Protein AF-F6HXJ8-F1 (afdb_monomer_lite)

Radius of gyration: 23.86 Å; chains: 1; bounding box: 60×36×66 Å

Sequence (259 aa):
MTVGVAIVSWIALPSSFTIFNFGSQKVVKNWQLFLCVGVGLWAGLIIGFVTEYYTRNAYSPVQDVADSYRTGTATNVIFGLALGYKSVIIPIFAIAVSIFVSFSFAAMYGIAVAALGMLSTIATGLAIDAYGPISDNAGGIAEMAGMSHRIERELMHLMPQATPLLPLGSVLSSHALCKGFAIGSAALVSLALFGAFVSRASISTVDVLTPKVFIGLLVGAMLPYWFSAMTMKSVGSAALKMVEEVRRQFNTIPGLMDC

pLDDT: mean 85.8, std 14.28, range [32.88, 98.31]

Foldseek 3Di:
DLVVLVVCLVPVDDQWDWDDDLHDTDIAGSVLLSVLLVLLLVLLVQLLVLLCQLFDPVHDLVVVLVVLCVVHDVSSVVSNVVSVVVSVPRSVVSLVVSQVSQCVRHNLVSLLSSLVSLCVCVVVLVVLLVVLVVLVVVLVVCVVVVHDPVVSVCSQQVNDPPPVVDNRGHSRSSNSSSVSSVVSSCVSNVVSVVVVCCVVVVPSDQDCPDPVNVVVVVVVVCVVVVVVVVVVVVVVVVVVVVVVVVVCCVVPPPCPVVD

Organism: Vitis vinifera (NCBI:txid29760)

Secondary structure (DSSP, 8-state):
-HHHHHHHHHHHS-SEEEEEETTEEEEEEHHHHHHHHHHHHHHHHHHHHHHHHHH-TTSHHHHHHHHGGGG-HHHHHHHHHHHHHHHTHHHHHHHHHHHHHHHHHHHHHHHHHHHHHHTTTHHHHHHHHHHHHHHHHHHHHHHHTT--HHHHHHHHH------TT-----HHHHHHHHHHHHHHHHHHHHHHHHHHHHHHTT-S---TTSHHHHHHHHHHHHHHHHHHHHHHHHHHHHHHHHHHHHHHHHHHSTTTT--

InterPro domains:
  IPR004131 Pyrophosphate-energised proton pump [PF03030] (17-258)
  IPR004131 Pyrophosphate-energised proton pump [PTHR31998] (1-258)

Structure (mmCIF, N/CA/C/O backbone):
data_AF-F6HXJ8-F1
#
_entry.id   AF-F6HXJ8-F1
#
loop_
_atom_site.group_PDB
_atom_site.id
_atom_site.type_symbol
_atom_site.label_atom_id
_atom_site.label_alt_id
_atom_site.label_comp_id
_atom_site.label_asym_id
_atom_site.label_entity_id
_atom_site.label_seq_id
_atom_site.pdbx_PDB_ins_code
_atom_site.Cartn_x
_atom_site.Cartn_y
_atom_site.Cartn_z
_atom_site.occupancy
_atom_site.B_iso_or_equiv
_atom_site.auth_seq_id
_atom_site.auth_comp_id
_atom_site.auth_asym_id
_atom_site.auth_atom_id
_atom_site.pdbx_PDB_model_num
ATOM 1 N N . MET A 1 1 ? 10.675 -11.991 16.533 1.00 76.06 1 MET A N 1
ATOM 2 C CA . MET A 1 1 ? 9.944 -10.728 16.790 1.00 76.06 1 MET A CA 1
ATOM 3 C C . MET A 1 1 ? 8.670 -10.949 17.588 1.00 76.06 1 MET A C 1
ATOM 5 O O . MET A 1 1 ? 8.564 -10.367 18.655 1.00 76.06 1 MET A O 1
ATOM 9 N N . THR A 1 2 ? 7.773 -11.856 17.187 1.00 81.75 2 THR A N 1
ATOM 10 C CA . THR A 1 2 ? 6.545 -12.188 17.945 1.00 81.75 2 THR A CA 1
ATOM 11 C C . THR A 1 2 ? 6.804 -12.553 19.413 1.00 81.75 2 THR A C 1
ATOM 13 O O . THR A 1 2 ? 6.130 -12.040 20.297 1.00 81.75 2 THR A O 1
ATOM 16 N N . VAL A 1 3 ? 7.836 -13.361 19.691 1.00 81.31 3 VAL A N 1
ATOM 17 C CA . VAL A 1 3 ? 8.259 -13.692 21.068 1.00 81.31 3 VAL A CA 1
ATOM 18 C C . VAL A 1 3 ? 8.733 -12.449 21.834 1.00 81.31 3 VAL A C 1
ATOM 20 O O . VAL A 1 3 ? 8.383 -12.272 22.993 1.00 81.31 3 VAL A O 1
ATOM 23 N N . GLY A 1 4 ? 9.466 -11.545 21.176 1.00 81.81 4 GLY A N 1
ATOM 24 C CA . GLY A 1 4 ? 9.889 -10.275 21.774 1.00 81.81 4 GLY A CA 1
ATOM 25 C C . GLY A 1 4 ? 8.702 -9.374 22.121 1.00 81.81 4 GLY A C 1
ATOM 26 O O . GLY A 1 4 ? 8.639 -8.845 23.225 1.00 81.81 4 GLY A O 1
ATOM 27 N N . VAL A 1 5 ? 7.713 -9.276 21.226 1.00 82.56 5 VAL A N 1
ATOM 28 C CA . VAL A 1 5 ? 6.458 -8.549 21.481 1.00 82.56 5 VAL A CA 1
ATOM 29 C C . VAL A 1 5 ? 5.691 -9.172 22.651 1.00 82.56 5 VAL A C 1
ATOM 31 O O . VAL A 1 5 ? 5.160 -8.435 23.479 1.00 82.56 5 VAL A O 1
ATOM 34 N N . ALA A 1 6 ? 5.666 -10.504 22.766 1.00 82.00 6 ALA A N 1
ATOM 35 C CA . ALA A 1 6 ? 5.038 -11.200 23.891 1.00 82.00 6 ALA A CA 1
ATOM 36 C C . ALA A 1 6 ? 5.718 -10.859 25.222 1.00 82.00 6 ALA A C 1
ATOM 38 O O . ALA A 1 6 ? 5.041 -10.475 26.172 1.00 82.00 6 ALA A O 1
ATOM 39 N N . ILE A 1 7 ? 7.052 -10.930 25.266 1.00 82.75 7 ILE A N 1
ATOM 40 C CA . ILE A 1 7 ? 7.853 -10.615 26.456 1.00 82.75 7 ILE A CA 1
ATOM 41 C C . ILE A 1 7 ? 7.634 -9.161 26.885 1.00 82.75 7 ILE A C 1
ATOM 43 O O . ILE A 1 7 ? 7.306 -8.907 28.042 1.00 82.75 7 ILE A O 1
ATOM 47 N N . VAL A 1 8 ? 7.741 -8.205 25.957 1.00 83.19 8 VAL A N 1
ATOM 48 C CA . VAL A 1 8 ? 7.526 -6.780 26.258 1.00 83.19 8 VAL A CA 1
ATOM 49 C C . VAL A 1 8 ? 6.096 -6.530 26.733 1.00 83.19 8 VAL A C 1
ATOM 51 O O . VAL A 1 8 ? 5.899 -5.827 27.718 1.00 83.19 8 VAL A O 1
ATOM 54 N N . SER A 1 9 ? 5.097 -7.149 26.099 1.00 80.44 9 SER A N 1
ATOM 55 C CA . SER A 1 9 ? 3.695 -6.996 26.509 1.00 80.44 9 SER A CA 1
ATOM 56 C C . SER A 1 9 ? 3.425 -7.560 27.906 1.00 80.44 9 SER A C 1
ATOM 58 O O . SER A 1 9 ? 2.545 -7.059 28.595 1.00 80.44 9 SER A O 1
ATOM 60 N N . TRP A 1 10 ? 4.159 -8.588 28.338 1.00 81.06 10 TRP A N 1
ATOM 61 C CA . TRP A 1 10 ? 3.974 -9.195 29.660 1.00 81.06 10 TRP A CA 1
ATOM 62 C C . TRP A 1 10 ? 4.765 -8.498 30.772 1.00 81.06 10 TRP A C 1
ATOM 64 O O . TRP A 1 10 ? 4.333 -8.521 31.920 1.00 81.06 10 TRP A O 1
ATOM 74 N N . ILE A 1 11 ? 5.907 -7.887 30.441 1.00 83.69 11 ILE A N 1
ATOM 75 C CA . ILE A 1 11 ? 6.776 -7.190 31.403 1.00 83.69 11 ILE A CA 1
ATOM 76 C C . ILE A 1 11 ? 6.378 -5.718 31.557 1.00 83.69 11 ILE A C 1
ATOM 78 O O . ILE A 1 11 ? 6.372 -5.199 32.669 1.00 83.69 11 ILE A O 1
ATOM 82 N N . ALA A 1 12 ? 6.070 -5.031 30.454 1.00 80.75 12 ALA A N 1
ATOM 83 C CA . ALA A 1 12 ? 5.882 -3.581 30.448 1.00 80.75 12 ALA A CA 1
ATOM 84 C C . ALA A 1 12 ? 4.426 -3.139 30.665 1.00 80.75 12 ALA A C 1
ATOM 86 O O . ALA A 1 12 ? 4.200 -1.987 31.032 1.00 80.75 12 ALA A O 1
ATOM 87 N N . LEU A 1 13 ? 3.436 -4.013 30.431 1.00 82.00 13 LEU A N 1
ATOM 88 C CA . LEU A 1 13 ? 2.020 -3.671 30.604 1.00 82.00 13 LEU A CA 1
ATOM 89 C C . LEU A 1 13 ? 1.436 -4.298 31.877 1.00 82.00 13 LEU A C 1
ATOM 91 O O . LEU A 1 13 ? 1.670 -5.479 32.144 1.00 82.00 13 LEU A O 1
ATOM 95 N N . PRO A 1 14 ? 0.604 -3.554 32.631 1.00 82.81 14 PRO A N 1
ATOM 96 C CA . PRO A 1 14 ? -0.161 -4.120 33.734 1.00 82.81 14 PRO A CA 1
ATOM 97 C C . PRO A 1 14 ? -1.161 -5.170 33.222 1.00 82.81 14 PRO A C 1
ATOM 99 O O . PRO A 1 14 ? -1.613 -5.125 32.075 1.00 82.81 14 PRO A O 1
ATOM 102 N N . SER A 1 15 ? -1.547 -6.107 34.091 1.00 78.56 15 SER A N 1
ATOM 103 C CA . SER A 1 15 ? -2.467 -7.210 33.761 1.00 78.56 15 SER A CA 1
ATOM 104 C C . SER A 1 15 ? -3.815 -6.732 33.200 1.00 78.56 15 SER A C 1
ATOM 106 O O . SER A 1 15 ? -4.398 -7.387 32.330 1.00 78.56 15 SER A O 1
ATOM 108 N N . SER A 1 16 ? -4.281 -5.562 33.642 1.00 82.75 16 SER A N 1
ATOM 109 C CA . SER A 1 16 ? -5.421 -4.849 33.070 1.00 82.75 16 SER A CA 1
ATOM 110 C C . SER A 1 16 ? -5.280 -3.341 33.241 1.00 82.75 16 SER A C 1
ATOM 112 O O . S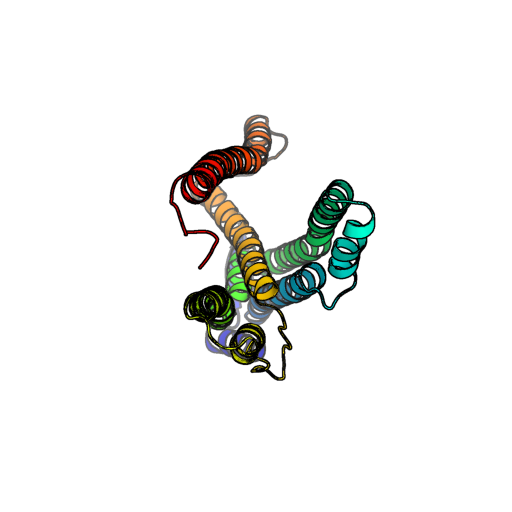ER A 1 16 ? -4.804 -2.884 34.278 1.00 82.75 16 SER A O 1
ATOM 114 N N . PHE A 1 17 ? -5.765 -2.573 32.270 1.00 83.19 17 PHE A N 1
ATOM 115 C CA . PHE A 1 17 ? -5.900 -1.119 32.368 1.00 83.19 17 PHE A CA 1
ATOM 116 C C . PHE A 1 17 ? -7.113 -0.631 31.574 1.00 83.19 17 PHE A C 1
ATOM 118 O O . PHE A 1 17 ? -7.665 -1.371 30.759 1.00 83.19 17 PHE A O 1
ATOM 125 N N . THR A 1 18 ? -7.567 0.596 31.824 1.00 80.44 18 THR A N 1
ATOM 126 C CA . THR A 1 18 ? -8.738 1.155 31.144 1.00 80.44 18 THR A CA 1
ATOM 127 C C . THR A 1 18 ? -8.342 2.085 30.005 1.00 80.44 18 THR A C 1
ATOM 129 O O . THR A 1 18 ? -7.436 2.907 30.126 1.00 80.44 18 THR A O 1
ATOM 132 N N . ILE A 1 19 ? -9.040 1.952 28.879 1.00 80.69 19 ILE A N 1
ATOM 133 C CA . ILE A 1 19 ? -8.913 2.825 27.712 1.00 80.69 19 ILE A CA 1
ATOM 134 C C . ILE A 1 19 ? -10.255 3.506 27.473 1.00 80.69 19 ILE A C 1
ATOM 136 O O . ILE A 1 19 ? -11.315 2.892 27.602 1.00 80.69 19 ILE A O 1
ATOM 140 N N . PHE A 1 20 ? -10.211 4.785 27.111 1.00 70.62 20 PHE A N 1
ATOM 141 C CA . PHE A 1 20 ? -11.398 5.531 26.722 1.00 70.62 20 PHE A CA 1
ATOM 142 C C . PHE A 1 20 ? -11.869 5.115 25.321 1.00 70.62 20 PHE A C 1
ATOM 144 O O . PHE A 1 20 ? -11.112 5.191 24.354 1.00 70.62 20 PHE A O 1
ATOM 151 N N . ASN A 1 21 ? -13.127 4.694 25.209 1.00 73.12 21 ASN A N 1
ATOM 152 C CA . ASN A 1 21 ? -13.769 4.300 23.960 1.00 73.12 21 ASN A CA 1
ATOM 153 C C . ASN A 1 21 ? -15.096 5.053 23.797 1.00 73.12 21 ASN A C 1
ATOM 155 O O . ASN A 1 21 ? -16.126 4.599 24.301 1.00 73.12 21 ASN A O 1
ATOM 159 N N . PHE A 1 22 ? -15.047 6.214 23.132 1.00 65.38 22 PHE A N 1
ATOM 160 C CA . PHE A 1 22 ? -16.214 7.030 22.756 1.00 65.38 22 PHE A CA 1
ATOM 161 C C . PHE A 1 22 ? -17.289 7.130 23.859 1.00 65.38 22 PHE A C 1
ATOM 163 O O . PHE A 1 22 ? -18.459 6.842 23.635 1.00 65.38 22 PHE A O 1
ATOM 170 N N . GLY A 1 23 ? -16.880 7.510 25.076 1.00 63.25 23 GLY A N 1
ATOM 171 C CA . GLY A 1 23 ? -17.792 7.722 26.209 1.00 63.25 23 GLY A CA 1
ATOM 172 C C . GLY A 1 23 ? -17.898 6.565 27.208 1.00 63.25 23 GLY A C 1
ATOM 173 O O . GLY A 1 23 ? -18.493 6.748 28.264 1.00 63.25 23 GLY A O 1
ATOM 174 N N . SER A 1 24 ? -17.275 5.410 26.944 1.00 66.62 24 SER A N 1
ATOM 175 C CA . SER A 1 24 ? -17.165 4.308 27.914 1.00 66.62 24 SER A CA 1
ATOM 176 C C . SER A 1 24 ? -15.709 3.968 28.237 1.00 66.62 24 SER A C 1
ATOM 178 O O . SER A 1 24 ? -14.834 4.009 27.369 1.00 66.62 24 SER A O 1
ATOM 180 N N . GLN A 1 25 ? -15.434 3.632 29.500 1.00 75.50 25 GLN A N 1
ATOM 181 C CA . GLN A 1 25 ? -14.146 3.063 29.891 1.00 75.50 25 GLN A CA 1
ATOM 182 C C . GLN A 1 25 ? -14.155 1.568 29.587 1.00 75.50 25 GLN A C 1
ATOM 184 O O . GLN A 1 25 ? -14.942 0.812 30.155 1.00 75.50 25 GLN A O 1
ATOM 189 N N . LYS A 1 26 ? -13.272 1.138 28.690 1.00 80.44 26 LYS A N 1
ATOM 190 C CA . LYS A 1 26 ? -13.096 -0.268 28.348 1.00 80.44 26 LYS A CA 1
ATOM 191 C C . LYS A 1 26 ? -11.888 -0.823 29.083 1.00 80.44 26 LYS A C 1
ATOM 193 O O . LYS A 1 26 ? -10.786 -0.304 28.933 1.00 80.44 26 LYS A O 1
ATOM 198 N N . VAL A 1 27 ? -12.087 -1.894 29.846 1.00 84.00 27 VAL A N 1
ATOM 199 C CA . VAL A 1 27 ? -10.982 -2.636 30.462 1.00 84.00 27 VAL A CA 1
ATOM 200 C C . VAL A 1 27 ? -10.305 -3.480 29.386 1.00 84.00 27 VAL A C 1
ATOM 202 O O . VAL A 1 27 ? -10.945 -4.325 28.759 1.00 84.00 27 VAL A O 1
ATOM 205 N N . VAL A 1 28 ? -9.012 -3.252 29.183 1.00 85.88 28 VAL A N 1
ATOM 206 C CA . VAL A 1 28 ? -8.164 -3.982 28.241 1.00 85.88 28 VAL A CA 1
ATOM 207 C C . VAL A 1 28 ? -7.143 -4.796 29.026 1.00 85.88 28 VAL A C 1
ATOM 209 O O . VAL A 1 28 ? -6.548 -4.315 29.991 1.00 85.88 28 VAL A O 1
ATOM 212 N N . LYS A 1 29 ? -6.956 -6.054 28.624 1.00 88.00 29 LYS A N 1
ATOM 213 C CA . LYS A 1 29 ? -5.959 -6.965 29.203 1.00 88.00 29 LYS A CA 1
ATOM 214 C C . LYS A 1 29 ? -4.671 -6.944 28.381 1.00 88.00 29 LYS A C 1
ATOM 216 O O . LYS A 1 29 ? -4.713 -6.776 27.163 1.00 88.00 29 LYS A O 1
ATOM 221 N N . ASN A 1 30 ? -3.534 -7.195 29.021 1.00 86.81 30 ASN A N 1
ATOM 222 C CA . ASN A 1 30 ? -2.219 -7.248 28.366 1.00 86.81 30 ASN A CA 1
ATOM 223 C C . ASN A 1 30 ? -2.171 -8.178 27.131 1.00 86.81 30 ASN A C 1
ATOM 225 O O . ASN A 1 30 ? -1.655 -7.788 26.084 1.00 86.81 30 ASN A O 1
ATOM 229 N N . TRP A 1 31 ? -2.780 -9.368 27.199 1.00 87.12 31 TRP A N 1
ATOM 230 C CA . TRP A 1 31 ? -2.811 -10.320 26.081 1.00 87.12 31 TRP A CA 1
ATOM 231 C C . TRP A 1 31 ? -3.604 -9.805 24.872 1.00 87.12 31 TRP A C 1
ATOM 233 O O . TRP A 1 31 ? -3.272 -10.131 23.736 1.00 87.12 31 TRP A O 1
ATOM 243 N N . GLN A 1 32 ? -4.629 -8.973 25.089 1.00 89.81 32 GLN A N 1
ATOM 244 C CA . GLN A 1 32 ? -5.401 -8.371 23.997 1.00 89.81 32 GLN A CA 1
ATOM 245 C C . GLN A 1 32 ? -4.533 -7.381 23.223 1.00 89.81 32 GLN A C 1
ATOM 247 O O . GLN A 1 32 ? -4.595 -7.313 21.998 1.00 89.81 32 GLN A O 1
ATOM 252 N N . LEU A 1 33 ? -3.676 -6.648 23.934 1.00 88.88 33 LEU A N 1
ATOM 253 C CA . LEU A 1 33 ? -2.743 -5.709 23.329 1.00 88.88 33 LEU A CA 1
ATOM 254 C C . LEU A 1 33 ? -1.605 -6.408 22.600 1.00 88.88 33 LEU A C 1
ATOM 256 O O . LEU A 1 33 ? -1.255 -6.003 21.494 1.00 88.88 33 LEU A O 1
ATOM 260 N N . PHE A 1 34 ? -1.099 -7.500 23.175 1.00 90.31 34 PHE A N 1
ATOM 261 C CA . PHE A 1 34 ? -0.183 -8.399 22.484 1.00 90.31 34 PHE A CA 1
ATOM 262 C C . PHE A 1 34 ? -0.763 -8.847 21.133 1.00 90.31 34 PHE A C 1
A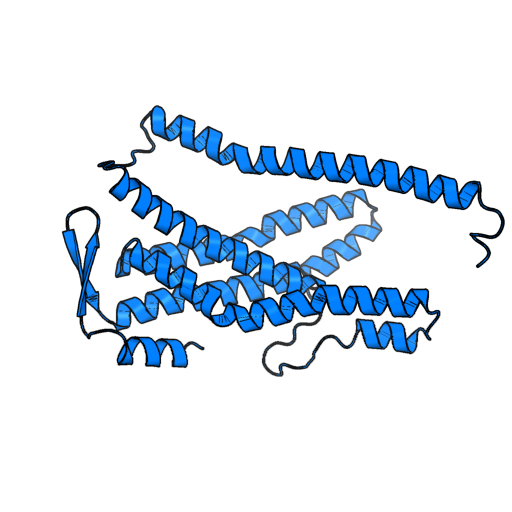TOM 264 O O . PHE A 1 34 ? -0.072 -8.771 20.120 1.00 90.31 34 PHE A O 1
ATOM 271 N N . LEU A 1 35 ? -2.044 -9.237 21.087 1.00 91.50 35 LEU A N 1
ATOM 272 C CA . LEU A 1 35 ? -2.711 -9.596 19.832 1.00 91.50 35 LEU A CA 1
ATOM 273 C C . LEU A 1 35 ? -2.894 -8.404 18.883 1.00 91.50 35 LEU A C 1
ATOM 275 O O . LEU A 1 35 ? -2.755 -8.592 17.678 1.00 91.50 35 LEU A O 1
ATOM 279 N N . CYS A 1 36 ? -3.152 -7.190 19.384 1.00 93.25 36 CYS A N 1
ATOM 280 C CA . CYS A 1 36 ? -3.215 -5.983 18.544 1.00 93.25 36 CYS A CA 1
ATOM 281 C C . CYS A 1 36 ? -1.876 -5.720 17.838 1.00 93.25 36 CYS A C 1
ATOM 283 O O . CYS A 1 36 ? -1.834 -5.521 16.627 1.00 93.25 36 CYS A O 1
ATOM 285 N N . VAL A 1 37 ? -0.767 -5.764 18.578 1.00 93.38 37 VAL A N 1
ATOM 286 C CA . VAL A 1 37 ? 0.575 -5.578 18.004 1.00 93.38 37 VAL A CA 1
ATOM 287 C C . VAL A 1 37 ? 0.929 -6.751 17.084 1.00 93.38 37 VAL A C 1
ATOM 289 O O . VAL A 1 37 ? 1.445 -6.555 15.985 1.00 93.38 37 VAL A O 1
ATOM 292 N N . GLY A 1 38 ? 0.597 -7.975 17.504 1.00 93.44 38 GLY A N 1
ATOM 293 C CA . GLY A 1 38 ? 0.836 -9.199 16.749 1.00 93.44 38 GLY A CA 1
ATOM 294 C C . GLY A 1 38 ? 0.117 -9.220 15.402 1.00 93.44 38 GLY A C 1
ATOM 295 O O . GLY A 1 38 ? 0.747 -9.528 14.395 1.00 93.44 38 GLY A O 1
ATOM 296 N N . VAL A 1 39 ? -1.168 -8.851 15.346 1.00 95.12 39 VAL A N 1
ATOM 297 C CA . VAL A 1 39 ? -1.922 -8.825 14.080 1.00 95.12 39 VAL A CA 1
ATOM 298 C C . VAL A 1 39 ? -1.365 -7.781 13.111 1.00 95.12 39 VAL A C 1
ATOM 300 O O . VAL A 1 39 ? -1.351 -8.022 11.909 1.00 95.12 39 VAL A O 1
ATOM 303 N N . GLY A 1 40 ? -0.854 -6.652 13.612 1.00 93.69 40 GLY A N 1
ATOM 304 C CA . GLY A 1 40 ? -0.167 -5.657 12.787 1.00 93.69 40 GLY A CA 1
ATOM 305 C C . GLY A 1 40 ? 1.163 -6.164 12.224 1.00 93.69 40 GLY A C 1
ATOM 306 O O . GLY A 1 40 ? 1.422 -6.024 11.030 1.00 93.69 40 GLY A O 1
ATOM 307 N N . LEU A 1 41 ? 1.973 -6.821 13.062 1.00 92.88 41 LEU A N 1
ATOM 308 C CA . LEU A 1 41 ? 3.230 -7.457 12.650 1.00 92.88 41 LEU A CA 1
ATOM 309 C C . LEU A 1 41 ? 2.998 -8.513 11.555 1.00 92.88 41 LEU A C 1
ATOM 311 O O . LEU A 1 41 ? 3.662 -8.496 10.520 1.00 92.88 41 LEU A O 1
ATOM 315 N N . TRP A 1 42 ? 2.040 -9.419 11.767 1.00 93.06 42 TRP A N 1
ATOM 316 C CA . TRP A 1 42 ? 1.720 -10.475 10.804 1.00 93.06 42 TRP A CA 1
ATOM 317 C C . TRP A 1 42 ? 1.090 -9.930 9.522 1.00 93.06 42 TRP A C 1
ATOM 319 O O . TRP A 1 42 ? 1.415 -10.418 8.444 1.00 93.06 42 TRP A O 1
ATOM 329 N N . ALA A 1 43 ? 0.250 -8.896 9.602 1.00 93.81 43 ALA A N 1
ATOM 330 C CA . ALA A 1 43 ? -0.264 -8.239 8.404 1.00 93.81 43 ALA A CA 1
ATOM 331 C C . ALA A 1 43 ? 0.854 -7.595 7.579 1.00 93.81 43 ALA A C 1
ATOM 333 O O . ALA A 1 43 ? 0.845 -7.735 6.360 1.00 93.81 43 ALA A O 1
ATOM 334 N N . GLY A 1 44 ? 1.853 -6.977 8.221 1.00 90.00 44 GLY A N 1
ATOM 335 C CA . GLY A 1 44 ? 3.052 -6.490 7.533 1.00 90.00 44 GLY A CA 1
ATOM 336 C C . GLY A 1 44 ? 3.778 -7.607 6.785 1.00 90.00 44 GLY A C 1
ATOM 337 O O . GLY A 1 44 ? 4.090 -7.465 5.606 1.00 90.00 44 GLY A O 1
ATOM 338 N N . LEU A 1 45 ? 3.964 -8.760 7.434 1.00 89.94 45 LEU A N 1
ATOM 339 C CA . LEU A 1 45 ? 4.582 -9.928 6.805 1.00 89.94 45 LEU A CA 1
ATOM 340 C C . LEU A 1 45 ? 3.776 -10.445 5.599 1.00 89.94 45 LEU A C 1
ATOM 342 O O . LEU A 1 45 ? 4.361 -10.727 4.557 1.00 89.94 45 LEU A O 1
ATOM 346 N N . ILE A 1 46 ? 2.446 -10.538 5.717 1.00 91.38 46 ILE A N 1
ATOM 347 C CA . ILE A 1 46 ? 1.554 -10.957 4.620 1.00 91.38 46 ILE A CA 1
ATOM 348 C C . ILE A 1 46 ? 1.648 -9.983 3.444 1.00 91.38 46 ILE A C 1
ATOM 350 O O . ILE A 1 46 ? 1.824 -10.417 2.307 1.00 91.38 46 ILE A O 1
ATOM 354 N N . ILE A 1 47 ? 1.567 -8.673 3.709 1.00 91.44 47 ILE A N 1
ATOM 355 C CA . ILE A 1 47 ? 1.744 -7.632 2.687 1.00 91.44 47 ILE A CA 1
ATOM 356 C C . ILE A 1 47 ? 3.102 -7.808 2.011 1.00 91.44 47 ILE A C 1
ATOM 358 O O . ILE A 1 47 ? 3.183 -7.729 0.786 1.00 91.44 47 ILE A O 1
ATOM 362 N N . GLY A 1 48 ? 4.138 -8.113 2.794 1.00 86.81 48 GLY A N 1
ATOM 363 C CA . GLY A 1 48 ? 5.464 -8.424 2.293 1.00 86.81 48 GLY A CA 1
ATOM 364 C C . GLY A 1 48 ? 5.450 -9.569 1.273 1.00 86.81 48 GLY A C 1
ATOM 365 O O . GLY A 1 48 ? 5.713 -9.359 0.092 1.00 86.81 48 GLY A O 1
ATOM 366 N N . PHE A 1 49 ? 5.055 -10.770 1.694 1.00 87.94 49 PHE A N 1
ATOM 367 C CA . PHE A 1 49 ? 5.030 -11.947 0.815 1.00 87.94 49 PHE A CA 1
ATOM 368 C C . PHE A 1 49 ? 4.200 -11.745 -0.454 1.00 87.94 49 PHE A C 1
ATOM 370 O O . PHE A 1 49 ? 4.611 -12.154 -1.539 1.00 87.94 49 PHE A O 1
ATOM 377 N N . VAL A 1 50 ? 3.039 -11.098 -0.342 1.00 91.12 50 VAL A N 1
ATOM 378 C CA . VAL A 1 50 ? 2.195 -10.828 -1.510 1.00 91.12 50 VAL A CA 1
ATOM 379 C C . VAL A 1 50 ? 2.870 -9.842 -2.454 1.00 91.12 50 VAL A C 1
ATOM 381 O O . VAL A 1 50 ? 2.839 -10.038 -3.668 1.00 91.12 50 VAL A O 1
ATOM 384 N N . THR A 1 51 ? 3.491 -8.796 -1.914 1.00 89.75 51 THR A N 1
ATOM 385 C CA . THR A 1 51 ? 4.212 -7.823 -2.734 1.00 89.75 51 THR A CA 1
ATOM 386 C C . THR A 1 51 ? 5.349 -8.507 -3.482 1.00 89.75 51 THR A C 1
ATOM 388 O O . THR A 1 51 ? 5.436 -8.355 -4.695 1.00 89.75 51 THR A O 1
ATOM 391 N N . GLU A 1 52 ? 6.135 -9.350 -2.807 1.00 84.50 52 GLU A N 1
ATOM 392 C CA . GLU A 1 52 ? 7.195 -10.129 -3.452 1.00 84.50 52 GLU A CA 1
ATOM 393 C C . GLU A 1 52 ? 6.654 -11.026 -4.578 1.00 84.50 52 GLU A C 1
ATOM 395 O O . GLU A 1 52 ? 7.222 -11.058 -5.671 1.00 84.50 52 GLU A O 1
ATOM 400 N N . TYR A 1 53 ? 5.531 -11.713 -4.345 1.00 88.56 53 TYR A N 1
ATOM 401 C CA . TYR A 1 53 ? 4.898 -12.576 -5.345 1.00 88.56 53 TYR A CA 1
ATOM 402 C C . TYR A 1 53 ? 4.522 -11.823 -6.631 1.00 88.56 53 TYR A C 1
ATOM 404 O O . TYR A 1 53 ? 4.688 -12.349 -7.732 1.00 88.56 53 TYR A O 1
ATOM 412 N N . TYR A 1 54 ? 4.043 -10.583 -6.505 1.00 91.06 54 TYR A N 1
ATOM 413 C CA . TYR A 1 54 ? 3.644 -9.760 -7.648 1.00 91.06 54 TYR A CA 1
ATOM 414 C C . TYR A 1 54 ? 4.787 -8.939 -8.264 1.00 91.06 54 TYR A C 1
ATOM 416 O O . TYR A 1 54 ? 4.607 -8.421 -9.362 1.00 91.06 54 TYR A O 1
ATOM 424 N N . THR A 1 55 ? 5.952 -8.814 -7.617 1.00 87.81 55 THR A N 1
ATOM 425 C CA . THR A 1 55 ? 7.071 -7.995 -8.132 1.00 87.81 55 THR A CA 1
ATOM 426 C C . THR A 1 55 ? 8.311 -8.778 -8.533 1.00 87.81 55 THR A C 1
ATOM 428 O O . THR A 1 55 ? 9.170 -8.241 -9.236 1.00 87.81 55 THR A O 1
ATOM 431 N N . ARG A 1 56 ? 8.441 -10.041 -8.124 1.00 81.56 56 ARG A N 1
ATOM 432 C CA . ARG A 1 56 ? 9.619 -10.852 -8.439 1.00 81.56 56 ARG A CA 1
ATOM 433 C C . ARG A 1 56 ? 9.442 -11.636 -9.742 1.00 81.56 56 ARG A C 1
ATOM 435 O O . ARG A 1 56 ? 8.476 -12.368 -9.922 1.00 81.56 56 ARG A O 1
ATOM 442 N N . ASN A 1 57 ? 10.454 -11.569 -10.607 1.00 80.19 57 ASN A N 1
ATOM 443 C CA . ASN A 1 57 ? 10.545 -12.293 -11.887 1.00 80.19 57 ASN A CA 1
ATOM 444 C C . ASN A 1 57 ? 10.669 -13.827 -11.765 1.00 80.19 57 ASN A C 1
ATOM 446 O O . ASN A 1 57 ? 10.607 -14.534 -12.768 1.00 80.19 57 ASN A O 1
ATOM 450 N N . ALA A 1 58 ? 10.835 -14.353 -10.552 1.00 79.50 58 ALA A N 1
ATOM 451 C CA . ALA A 1 58 ? 10.823 -15.787 -10.276 1.00 79.50 58 ALA A CA 1
ATOM 452 C C . ALA A 1 58 ? 9.403 -16.380 -10.274 1.00 79.50 58 ALA A C 1
ATOM 454 O O . ALA A 1 58 ? 9.257 -17.597 -10.365 1.00 79.50 58 ALA A O 1
ATOM 455 N N . TYR A 1 59 ? 8.371 -15.538 -10.167 1.00 86.44 59 TYR A N 1
ATOM 456 C CA . TYR A 1 59 ? 6.980 -15.971 -10.115 1.00 86.44 59 TYR A CA 1
ATOM 457 C C . TYR A 1 59 ? 6.244 -15.672 -11.422 1.00 86.44 59 TYR A C 1
ATOM 459 O O . TYR A 1 59 ? 6.547 -14.708 -12.129 1.00 86.44 59 TYR A O 1
ATOM 467 N N . SER A 1 60 ? 5.219 -16.486 -11.690 1.00 91.62 60 SER A N 1
ATOM 468 C CA . SER A 1 60 ? 4.376 -16.396 -12.888 1.00 91.62 60 SER A CA 1
ATOM 469 C C . SER A 1 60 ? 3.838 -14.987 -13.180 1.00 91.62 60 SER A C 1
ATOM 471 O O . SER A 1 60 ? 3.973 -14.576 -14.324 1.00 91.62 60 SER A O 1
ATOM 473 N N . PRO A 1 61 ? 3.336 -14.176 -12.219 1.00 93.06 61 PRO A N 1
ATOM 474 C CA . PRO A 1 61 ? 2.748 -12.876 -12.558 1.00 93.06 61 PRO A CA 1
ATOM 475 C C . PRO A 1 61 ? 3.690 -11.939 -13.328 1.00 93.06 61 PRO A C 1
ATOM 477 O O . PRO A 1 61 ? 3.273 -11.282 -14.277 1.00 93.06 61 PRO A O 1
ATOM 480 N N . VAL A 1 62 ? 4.967 -11.882 -12.942 1.00 91.50 62 VAL A N 1
ATOM 481 C CA . VAL A 1 62 ? 5.959 -11.031 -13.618 1.00 91.50 62 VAL A CA 1
ATOM 482 C C . VAL A 1 62 ? 6.482 -11.693 -14.892 1.00 91.50 62 VAL A C 1
ATOM 484 O O . VAL A 1 62 ? 6.777 -10.996 -15.861 1.00 91.50 62 VAL A O 1
ATOM 487 N N . GLN A 1 63 ? 6.564 -13.026 -14.919 1.00 91.31 63 GLN A N 1
ATOM 488 C CA . GLN A 1 63 ? 6.917 -13.778 -16.127 1.00 91.31 63 GLN A CA 1
ATOM 489 C C . GLN A 1 63 ? 5.866 -13.588 -17.224 1.00 91.31 63 GLN A C 1
ATOM 491 O O . GLN A 1 63 ? 6.240 -13.342 -18.363 1.00 91.31 63 GLN A O 1
ATOM 496 N N . ASP A 1 64 ? 4.579 -13.570 -16.877 1.00 92.75 64 ASP A N 1
ATOM 497 C CA . ASP A 1 64 ? 3.479 -13.314 -17.812 1.00 92.75 64 ASP A CA 1
ATOM 498 C C . ASP A 1 64 ? 3.565 -11.893 -18.397 1.00 92.75 64 ASP A C 1
ATOM 500 O O . ASP A 1 64 ? 3.371 -11.684 -19.597 1.00 92.75 64 ASP A O 1
ATOM 504 N N . VAL A 1 65 ? 3.917 -10.899 -17.568 1.00 93.31 65 VAL A N 1
ATOM 505 C CA . VAL A 1 65 ? 4.183 -9.531 -18.042 1.00 93.31 65 VAL A CA 1
ATOM 506 C C . VAL A 1 65 ? 5.382 -9.520 -18.993 1.00 93.31 65 VAL A C 1
ATOM 508 O O . VAL A 1 65 ? 5.306 -8.893 -20.049 1.00 93.31 65 VAL A O 1
ATOM 511 N N . ALA A 1 66 ? 6.466 -10.231 -18.682 1.00 92.00 66 ALA A N 1
ATOM 512 C CA . ALA A 1 66 ? 7.615 -10.334 -19.579 1.00 92.00 66 ALA A CA 1
ATOM 513 C C . ALA A 1 66 ? 7.256 -11.037 -20.904 1.00 92.00 66 ALA A C 1
ATOM 515 O O . ALA A 1 66 ? 7.602 -10.539 -21.973 1.00 92.00 66 ALA A O 1
ATOM 516 N N . ASP A 1 67 ? 6.497 -12.131 -20.859 1.00 94.19 67 ASP A N 1
ATOM 517 C CA . ASP A 1 67 ? 6.058 -12.871 -22.044 1.00 94.19 67 ASP A CA 1
ATOM 518 C C . ASP A 1 67 ? 5.100 -12.061 -22.925 1.00 94.19 67 ASP A C 1
ATOM 520 O O . ASP A 1 67 ? 5.114 -12.200 -24.151 1.00 94.19 67 ASP A O 1
ATOM 524 N N . SER A 1 68 ? 4.327 -11.140 -22.345 1.00 93.00 68 SER A N 1
ATOM 525 C CA . SER A 1 68 ? 3.450 -10.244 -23.108 1.00 93.00 68 SER A CA 1
ATOM 526 C C . SER A 1 68 ? 4.199 -9.269 -24.035 1.00 93.00 68 SER A C 1
ATOM 528 O O . SER A 1 68 ? 3.575 -8.677 -24.920 1.00 93.00 68 SER A O 1
ATOM 530 N N . TYR A 1 69 ? 5.530 -9.133 -23.915 1.00 91.69 69 TYR A N 1
ATOM 531 C CA . TYR A 1 69 ? 6.339 -8.407 -24.905 1.00 91.69 69 TYR A CA 1
ATOM 532 C C . TYR A 1 69 ? 6.347 -9.074 -26.281 1.00 91.69 69 TYR A C 1
ATOM 534 O O . TYR A 1 69 ? 6.568 -8.384 -27.275 1.00 91.69 69 TYR A O 1
ATOM 542 N N . ARG A 1 70 ? 6.052 -10.380 -26.375 1.00 92.88 70 ARG A N 1
ATOM 543 C CA . ARG A 1 70 ? 5.975 -11.095 -27.662 1.00 92.88 70 ARG A CA 1
ATOM 544 C C . ARG A 1 70 ? 4.958 -10.471 -28.621 1.00 92.88 70 ARG A C 1
ATOM 546 O O . ARG A 1 70 ? 5.118 -10.582 -29.831 1.00 92.88 70 ARG A O 1
ATOM 553 N N . THR A 1 71 ? 3.932 -9.807 -28.090 1.00 90.81 71 THR A N 1
ATOM 554 C CA . THR A 1 71 ? 2.869 -9.143 -28.860 1.00 90.81 71 THR A CA 1
ATOM 555 C C . THR A 1 71 ? 3.005 -7.613 -28.906 1.00 90.81 71 THR A C 1
ATOM 557 O O . THR A 1 71 ? 2.163 -6.948 -29.505 1.00 90.81 71 THR A O 1
ATOM 560 N N . GLY A 1 72 ? 4.073 -7.047 -28.326 1.00 92.94 72 GLY A N 1
ATOM 561 C CA . GLY A 1 72 ? 4.418 -5.623 -28.388 1.00 92.94 72 GLY A CA 1
ATOM 562 C C . GLY A 1 72 ? 4.291 -4.853 -27.065 1.00 92.94 72 GLY A C 1
ATOM 563 O O . GLY A 1 72 ? 3.851 -5.362 -26.037 1.00 92.94 72 GLY A O 1
ATOM 564 N N . THR A 1 73 ? 4.679 -3.574 -27.087 1.00 94.50 73 THR A N 1
ATOM 565 C CA . THR A 1 73 ? 4.713 -2.710 -25.889 1.00 94.50 73 THR A CA 1
ATOM 566 C C . THR A 1 73 ? 3.322 -2.432 -25.314 1.00 94.50 73 THR A C 1
ATOM 568 O O . THR A 1 73 ? 3.163 -2.316 -24.102 1.00 94.50 73 THR A O 1
ATOM 571 N N . ALA A 1 74 ? 2.292 -2.351 -26.164 1.00 95.62 74 ALA A N 1
ATOM 572 C CA . ALA A 1 74 ? 0.927 -2.064 -25.722 1.00 95.62 74 ALA A CA 1
ATOM 573 C C . ALA A 1 74 ? 0.369 -3.172 -24.815 1.00 95.62 74 ALA A C 1
ATOM 575 O O . ALA A 1 74 ? -0.196 -2.880 -23.762 1.00 95.62 74 ALA A O 1
ATOM 576 N N . THR A 1 75 ? 0.572 -4.442 -25.183 1.00 93.81 75 THR A N 1
ATOM 577 C CA . THR A 1 75 ? 0.154 -5.581 -24.355 1.00 93.81 75 THR A CA 1
ATOM 578 C C . THR A 1 75 ? 0.919 -5.615 -23.041 1.00 93.81 75 THR A C 1
ATOM 580 O O . THR A 1 75 ? 0.300 -5.820 -22.001 1.00 93.81 75 THR A O 1
ATOM 583 N N . ASN A 1 76 ? 2.216 -5.300 -23.052 1.00 94.50 76 ASN A N 1
ATOM 584 C CA . ASN A 1 76 ? 3.007 -5.227 -21.825 1.00 94.50 76 ASN A CA 1
ATOM 585 C C . ASN A 1 76 ? 2.458 -4.214 -20.809 1.00 94.50 76 ASN A C 1
ATOM 587 O O . ASN A 1 76 ? 2.279 -4.552 -19.638 1.00 94.50 76 ASN A O 1
ATOM 591 N N . VAL A 1 77 ? 2.093 -3.011 -21.260 1.00 95.75 77 VAL A N 1
ATOM 592 C CA . VAL A 1 77 ? 1.490 -1.995 -20.382 1.00 95.75 77 VAL A CA 1
ATOM 593 C C . VAL A 1 77 ? 0.137 -2.460 -19.834 1.00 95.75 77 VAL A C 1
ATOM 595 O O . VAL A 1 77 ? -0.129 -2.286 -18.645 1.00 95.75 77 VAL A O 1
ATOM 598 N N . ILE A 1 78 ? -0.707 -3.087 -20.662 1.00 95.69 78 ILE A N 1
ATOM 599 C CA . ILE A 1 78 ? -2.024 -3.594 -20.236 1.00 95.69 78 ILE A CA 1
ATOM 600 C C . ILE A 1 78 ? -1.873 -4.672 -19.155 1.00 95.69 78 ILE A C 1
ATOM 602 O O . ILE A 1 78 ? -2.525 -4.588 -18.112 1.00 95.69 78 ILE A O 1
ATOM 606 N N . PHE A 1 79 ? -0.995 -5.655 -19.371 1.00 94.81 79 PHE A N 1
ATOM 607 C CA . PHE A 1 79 ? -0.731 -6.714 -18.394 1.00 94.81 79 PHE A CA 1
ATOM 608 C C . PHE A 1 79 ? -0.121 -6.155 -17.103 1.00 94.81 79 PHE A C 1
ATOM 610 O O . PHE A 1 79 ? -0.536 -6.551 -16.015 1.00 94.81 79 PHE A O 1
ATOM 617 N N . GLY A 1 80 ? 0.798 -5.189 -17.201 1.00 94.12 80 GLY A N 1
ATOM 618 C CA . GLY A 1 80 ? 1.389 -4.521 -16.040 1.00 94.12 80 GLY A CA 1
ATOM 619 C C . GLY A 1 80 ? 0.363 -3.754 -15.195 1.00 94.12 80 GLY A C 1
ATOM 620 O O . GLY A 1 80 ? 0.338 -3.900 -13.972 1.00 94.12 80 GLY A O 1
ATOM 621 N N . LEU A 1 81 ? -0.532 -2.988 -15.832 1.00 96.69 81 LEU A N 1
ATOM 622 C CA . LEU A 1 81 ? -1.620 -2.286 -15.138 1.00 96.69 81 LEU A CA 1
ATOM 623 C C . LEU A 1 81 ? -2.585 -3.269 -14.466 1.00 96.69 81 LEU A C 1
ATOM 625 O O . LEU A 1 81 ? -2.921 -3.099 -13.293 1.00 96.69 81 LEU A O 1
ATOM 629 N N . ALA A 1 82 ? -2.986 -4.326 -15.176 1.00 96.88 82 ALA A N 1
ATOM 630 C CA . ALA A 1 82 ? -3.860 -5.361 -14.632 1.00 96.88 82 ALA A CA 1
ATOM 631 C C . ALA A 1 82 ? -3.224 -6.080 -13.429 1.00 96.88 82 ALA A C 1
ATOM 633 O O . ALA A 1 82 ? -3.899 -6.317 -12.424 1.00 96.88 82 ALA A O 1
ATOM 634 N N . LEU A 1 83 ? -1.922 -6.379 -13.493 1.00 95.56 83 LEU A N 1
ATOM 635 C CA . LEU A 1 83 ? -1.168 -6.964 -12.3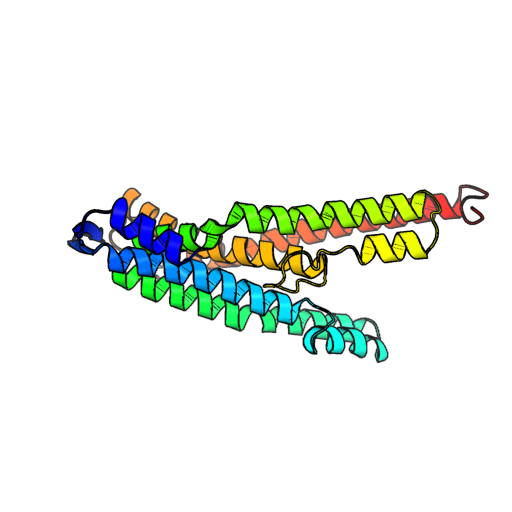86 1.00 95.56 83 LEU A CA 1
ATOM 636 C C . LEU A 1 83 ? -1.161 -6.039 -11.162 1.00 95.56 83 LEU A C 1
ATOM 638 O O . LEU A 1 83 ? -1.414 -6.501 -10.049 1.00 95.56 83 LEU A O 1
ATOM 642 N N . GLY A 1 84 ? -0.945 -4.735 -11.363 1.00 94.56 84 GLY A N 1
ATOM 643 C CA . GLY A 1 84 ? -1.014 -3.735 -10.296 1.00 94.56 84 GLY A CA 1
ATOM 644 C C . GLY A 1 84 ? -2.397 -3.648 -9.643 1.00 94.56 84 GLY A C 1
ATOM 645 O O . GLY A 1 84 ? -2.503 -3.607 -8.421 1.00 94.56 84 GLY A O 1
ATOM 646 N N . TYR A 1 85 ? -3.475 -3.690 -10.430 1.00 97.44 85 TYR A N 1
ATOM 647 C CA . TYR A 1 85 ? -4.840 -3.698 -9.889 1.00 97.44 85 TYR A CA 1
ATOM 648 C C . TYR A 1 85 ? -5.187 -4.999 -9.162 1.00 97.44 85 TYR A C 1
ATOM 650 O O . TYR A 1 85 ? -5.970 -4.988 -8.217 1.00 97.44 85 TYR A O 1
ATOM 658 N N . LYS A 1 86 ? -4.598 -6.126 -9.564 1.00 95.81 86 LYS A N 1
ATOM 659 C CA . LYS A 1 86 ? -4.796 -7.413 -8.890 1.00 95.81 86 LYS A CA 1
ATOM 660 C C . LYS A 1 86 ? -4.015 -7.508 -7.574 1.00 95.81 86 LYS A C 1
ATOM 662 O O . LYS A 1 86 ? -4.493 -8.136 -6.628 1.00 95.81 86 LYS A O 1
ATOM 667 N N . SER A 1 87 ? -2.838 -6.887 -7.489 1.00 94.69 87 SER A N 1
ATOM 668 C CA . SER A 1 87 ? -1.941 -7.025 -6.333 1.00 94.69 87 SER A CA 1
ATOM 669 C C . SER A 1 87 ? -2.490 -6.407 -5.042 1.00 94.69 87 SER A C 1
ATOM 671 O O . SER A 1 87 ? -2.130 -6.861 -3.958 1.00 94.69 87 SER A O 1
ATOM 673 N N . VAL A 1 88 ? -3.411 -5.438 -5.127 1.00 96.06 88 VAL A N 1
ATOM 674 C CA . VAL A 1 88 ? -3.968 -4.750 -3.945 1.00 96.06 88 VAL A CA 1
ATOM 675 C C . VAL A 1 88 ? -4.964 -5.590 -3.138 1.00 96.06 88 VAL A C 1
ATOM 677 O O . VAL A 1 88 ? -5.227 -5.269 -1.982 1.00 96.06 88 VAL A O 1
ATOM 680 N N . ILE A 1 89 ? -5.503 -6.678 -3.699 1.00 97.00 89 ILE A N 1
ATOM 681 C CA . ILE A 1 89 ? -6.610 -7.439 -3.095 1.00 97.00 89 ILE A CA 1
ATOM 682 C C . ILE A 1 89 ? -6.230 -7.996 -1.714 1.00 97.00 89 ILE A C 1
ATOM 684 O O . ILE A 1 89 ? -6.893 -7.712 -0.717 1.00 97.00 89 ILE A O 1
ATOM 688 N N . ILE A 1 90 ? -5.149 -8.778 -1.637 1.00 96.44 90 ILE A N 1
ATOM 689 C CA . ILE A 1 90 ? -4.740 -9.440 -0.387 1.00 96.44 90 ILE A CA 1
ATOM 690 C C . ILE A 1 90 ? -4.220 -8.425 0.651 1.00 96.44 90 ILE A C 1
ATOM 692 O O . ILE A 1 90 ? -4.637 -8.526 1.806 1.00 96.44 90 ILE A O 1
ATOM 696 N N . PRO A 1 91 ? -3.385 -7.423 0.294 1.00 95.38 91 PRO A N 1
ATOM 697 C CA . PRO A 1 91 ? -2.975 -6.373 1.225 1.00 95.38 91 PRO A CA 1
ATOM 698 C C . PRO A 1 91 ? -4.151 -5.633 1.871 1.00 95.38 91 PRO A C 1
ATOM 700 O O . PRO A 1 91 ? -4.137 -5.410 3.080 1.00 95.38 91 PRO A O 1
ATOM 703 N N . ILE A 1 92 ? -5.198 -5.304 1.105 1.00 96.81 92 ILE A N 1
ATOM 704 C CA . ILE A 1 92 ? -6.390 -4.638 1.648 1.00 96.81 92 ILE A CA 1
ATOM 705 C C . ILE A 1 92 ? -7.137 -5.544 2.630 1.00 96.81 92 ILE A C 1
ATOM 707 O O . ILE A 1 92 ? -7.526 -5.078 3.702 1.00 96.81 92 ILE A O 1
ATOM 711 N N . PHE A 1 93 ? -7.283 -6.840 2.334 1.00 97.62 93 PHE A N 1
ATOM 712 C CA . PHE A 1 93 ? -7.864 -7.785 3.293 1.00 97.62 93 PHE A CA 1
ATOM 713 C C . PHE A 1 93 ? -7.027 -7.915 4.569 1.00 97.62 93 PHE A C 1
ATOM 715 O O . PHE A 1 93 ? -7.592 -7.931 5.662 1.00 97.62 93 PHE A O 1
ATOM 722 N N . ALA A 1 94 ? -5.696 -7.954 4.458 1.00 95.94 94 ALA A N 1
ATOM 723 C CA . ALA A 1 94 ? -4.809 -7.999 5.618 1.00 95.94 94 ALA A CA 1
ATOM 724 C C . ALA A 1 94 ? -4.997 -6.761 6.514 1.00 95.94 94 ALA A C 1
ATOM 726 O O . ALA A 1 94 ? -5.188 -6.903 7.721 1.00 95.94 94 ALA A O 1
ATOM 727 N N . ILE A 1 95 ? -5.041 -5.561 5.922 1.00 95.75 95 ILE A N 1
ATOM 728 C CA . ILE A 1 95 ? -5.297 -4.308 6.648 1.00 95.75 95 ILE A CA 1
ATOM 729 C C . ILE A 1 95 ? -6.692 -4.323 7.289 1.00 95.75 95 ILE A C 1
ATOM 731 O O . ILE A 1 95 ? -6.825 -3.972 8.461 1.00 95.75 95 ILE A O 1
ATOM 735 N N . ALA A 1 96 ? -7.728 -4.765 6.570 1.00 96.81 96 ALA A N 1
ATOM 736 C CA . ALA A 1 96 ? -9.094 -4.831 7.091 1.00 96.81 96 ALA A CA 1
ATOM 737 C C . ALA A 1 96 ? -9.207 -5.759 8.313 1.00 96.81 96 ALA A C 1
ATOM 739 O O . ALA A 1 96 ? -9.812 -5.385 9.319 1.00 96.81 96 ALA A O 1
ATOM 740 N N . VAL A 1 97 ? -8.573 -6.937 8.264 1.00 96.56 97 VAL A N 1
ATOM 741 C CA . VAL A 1 97 ? -8.514 -7.869 9.401 1.00 96.56 97 VAL A CA 1
ATOM 742 C C . VAL A 1 97 ? -7.748 -7.253 10.572 1.00 96.56 97 VAL A C 1
ATOM 744 O O . VAL A 1 97 ? -8.223 -7.318 11.707 1.00 96.56 97 VAL A O 1
ATOM 747 N N . SER A 1 98 ? -6.608 -6.597 10.323 1.00 96.50 98 SER A N 1
ATOM 748 C CA . SER A 1 98 ? -5.863 -5.889 11.372 1.00 96.50 98 SER A CA 1
ATOM 749 C C . SER A 1 98 ? -6.698 -4.802 12.038 1.00 96.50 98 SER A C 1
ATOM 751 O O . SER A 1 98 ? -6.705 -4.724 13.267 1.00 96.50 98 SER A O 1
ATOM 753 N N . ILE A 1 99 ? -7.430 -3.994 11.263 1.00 95.88 99 ILE A N 1
ATOM 754 C CA . ILE A 1 99 ? -8.334 -2.963 11.790 1.00 95.88 99 ILE A CA 1
ATOM 755 C C . ILE A 1 99 ? -9.417 -3.613 12.648 1.00 95.88 99 ILE A C 1
ATOM 757 O O . ILE A 1 99 ? -9.589 -3.227 13.800 1.00 95.88 99 ILE A O 1
ATOM 761 N N . PHE A 1 100 ? -10.112 -4.624 12.124 1.00 96.00 100 PHE A N 1
ATOM 762 C CA . PHE A 1 100 ? -11.219 -5.268 12.825 1.00 96.00 100 PHE A CA 1
ATOM 763 C C . PHE A 1 100 ? -10.786 -5.863 14.172 1.00 96.00 100 PHE A C 1
ATOM 765 O O . PHE A 1 100 ? -11.412 -5.593 15.199 1.00 96.00 100 PHE A O 1
ATOM 772 N N . VAL A 1 101 ? -9.692 -6.630 14.187 1.00 94.94 101 VAL A N 1
ATOM 773 C CA . VAL A 1 101 ? -9.177 -7.284 15.399 1.00 94.94 101 VAL A CA 1
ATOM 774 C C . VAL A 1 101 ? -8.691 -6.250 16.416 1.00 94.94 101 VAL A C 1
ATOM 776 O O . VAL A 1 101 ? -9.080 -6.291 17.584 1.00 94.94 101 VAL A O 1
ATOM 779 N N . SER A 1 102 ? -7.866 -5.296 15.982 1.00 94.62 102 SER A N 1
ATOM 780 C CA . SER A 1 102 ? -7.262 -4.311 16.885 1.00 94.62 102 SER A CA 1
ATOM 781 C C . SER A 1 102 ? -8.287 -3.329 17.461 1.00 94.62 102 SER A C 1
ATOM 783 O O . SER A 1 102 ? -8.269 -3.051 18.664 1.00 94.62 102 SER A O 1
ATOM 785 N N . PHE A 1 103 ? -9.247 -2.883 16.646 1.00 91.88 103 PHE A N 1
ATOM 786 C CA . PHE A 1 103 ? -10.344 -2.028 17.091 1.00 91.88 103 PHE A CA 1
ATOM 787 C C . PHE A 1 103 ? -11.263 -2.754 18.079 1.00 91.88 103 PHE A C 1
ATOM 789 O O . PHE A 1 103 ? -11.608 -2.210 19.133 1.00 91.88 103 PHE A O 1
ATOM 796 N N . SER A 1 104 ? -11.603 -4.016 17.795 1.00 91.00 104 SER A N 1
ATOM 797 C CA . SER A 1 104 ? -12.453 -4.836 18.667 1.00 91.00 104 SER A CA 1
ATOM 798 C C . SER A 1 104 ? -11.833 -5.077 20.038 1.00 91.00 104 SER A C 1
ATOM 800 O O . SER A 1 104 ? -12.563 -5.175 21.025 1.00 91.00 104 SER A O 1
ATOM 802 N N . PHE A 1 105 ? -10.504 -5.126 20.147 1.00 90.50 105 PHE A N 1
ATOM 803 C CA . PHE A 1 105 ? -9.821 -5.284 21.428 1.00 90.50 105 PHE A CA 1
ATOM 804 C C . PHE A 1 105 ? -9.609 -3.957 22.156 1.00 90.50 105 PHE A C 1
ATOM 806 O O . PHE A 1 105 ? -10.090 -3.812 23.280 1.00 90.50 105 PHE A O 1
ATOM 813 N N . ALA A 1 106 ? -8.984 -2.965 21.522 1.00 89.12 106 ALA A N 1
ATOM 814 C CA . ALA A 1 106 ? -8.510 -1.760 22.207 1.00 89.12 106 ALA A CA 1
ATOM 815 C C . ALA A 1 106 ? -8.854 -0.441 21.484 1.00 89.12 106 ALA A C 1
ATOM 817 O O . ALA A 1 106 ? -8.167 0.563 21.675 1.00 89.12 106 ALA A O 1
ATOM 818 N N . ALA A 1 107 ? -9.929 -0.418 20.685 1.00 89.31 107 ALA A N 1
ATOM 819 C CA . ALA A 1 107 ? -10.409 0.767 19.966 1.00 89.31 107 ALA A CA 1
ATOM 820 C C . ALA A 1 107 ? -9.280 1.445 19.157 1.00 89.31 107 ALA A C 1
ATOM 822 O O . ALA A 1 107 ? -8.448 0.765 18.554 1.00 89.31 107 ALA A O 1
ATOM 823 N N . MET A 1 108 ? -9.224 2.780 19.145 1.00 89.31 108 MET A N 1
ATOM 824 C CA . MET A 1 108 ? -8.210 3.536 18.395 1.00 89.31 108 MET A CA 1
ATOM 825 C C . MET A 1 108 ? -6.785 3.302 18.906 1.00 89.31 108 MET A C 1
ATOM 827 O O . MET A 1 108 ? -5.846 3.292 18.112 1.00 89.31 108 MET A O 1
ATOM 831 N N . TYR A 1 109 ? -6.617 3.055 20.211 1.00 89.94 109 TYR A N 1
ATOM 832 C CA . TYR A 1 109 ? -5.310 2.707 20.769 1.00 89.94 109 TYR A CA 1
ATOM 833 C C . TYR A 1 109 ? -4.817 1.365 20.218 1.00 89.94 109 TYR A C 1
ATOM 835 O O . TYR A 1 109 ? -3.659 1.253 19.830 1.00 89.94 109 TYR A O 1
ATOM 843 N N . GLY A 1 110 ? -5.713 0.379 20.102 1.00 92.19 110 GLY A N 1
ATOM 844 C CA . GLY A 1 110 ? -5.442 -0.913 19.472 1.00 92.19 110 GLY A CA 1
ATOM 845 C C . GLY A 1 110 ? -4.929 -0.775 18.043 1.00 92.19 110 GLY A C 1
ATOM 846 O O . GLY A 1 110 ? -3.910 -1.372 17.701 1.00 92.19 110 GLY A O 1
ATOM 847 N N . ILE A 1 111 ? -5.595 0.045 17.226 1.00 93.81 111 ILE A N 1
ATOM 848 C CA . ILE A 1 111 ? -5.167 0.312 15.844 1.00 93.81 111 ILE A CA 1
ATOM 849 C C . ILE A 1 111 ? -3.787 0.989 15.827 1.00 93.81 111 ILE A C 1
ATOM 851 O O . ILE A 1 111 ? -2.919 0.593 15.049 1.00 93.81 111 ILE A O 1
ATOM 855 N N . ALA A 1 112 ? -3.551 1.971 16.704 1.00 93.44 112 ALA A N 1
ATOM 856 C CA . ALA A 1 112 ? -2.269 2.670 16.785 1.00 93.44 112 ALA A CA 1
ATOM 857 C C . ALA A 1 112 ? -1.110 1.719 17.127 1.00 93.44 112 ALA A C 1
ATOM 859 O O . ALA A 1 112 ? -0.067 1.743 16.471 1.00 93.44 112 ALA A O 1
ATOM 860 N N . VAL A 1 113 ? -1.293 0.838 18.117 1.00 92.62 113 VAL A N 1
ATOM 861 C CA . VAL A 1 113 ? -0.260 -0.143 18.487 1.00 92.62 113 VAL A CA 1
ATOM 862 C C . VAL A 1 113 ? -0.127 -1.270 17.460 1.00 92.62 113 VAL A C 1
ATOM 864 O O . VAL A 1 113 ? 0.967 -1.803 17.298 1.00 92.62 113 VAL A O 1
ATOM 867 N N . ALA A 1 114 ? -1.185 -1.605 16.714 1.00 95.25 114 ALA A N 1
ATOM 868 C CA . ALA A 1 114 ? -1.088 -2.506 15.566 1.00 95.25 114 ALA A CA 1
ATOM 869 C C . ALA A 1 114 ? -0.214 -1.899 14.459 1.00 95.25 114 ALA A C 1
ATOM 871 O O . ALA A 1 114 ? 0.646 -2.583 13.904 1.00 95.25 114 ALA A O 1
ATOM 872 N N . ALA A 1 115 ? -0.363 -0.601 14.189 1.00 94.12 115 ALA A N 1
ATOM 873 C CA . ALA A 1 115 ? 0.497 0.103 13.247 1.00 94.12 115 ALA A CA 1
ATOM 874 C C . ALA A 1 115 ? 1.966 0.110 13.702 1.00 94.12 115 ALA A C 1
ATOM 876 O O . ALA A 1 115 ? 2.865 -0.169 12.907 1.00 94.12 115 ALA A O 1
ATOM 877 N N . LEU A 1 116 ? 2.208 0.338 14.999 1.00 92.31 116 LEU A N 1
ATOM 878 C CA . LEU A 1 116 ? 3.542 0.212 15.589 1.00 92.31 116 LEU A CA 1
ATOM 879 C C . LEU A 1 116 ? 4.081 -1.222 15.470 1.00 92.31 116 LEU A C 1
ATOM 881 O O . LEU A 1 116 ? 5.258 -1.413 15.187 1.00 92.31 116 LEU A O 1
ATOM 885 N N . GLY A 1 117 ? 3.224 -2.233 15.634 1.00 91.69 117 GLY A N 1
ATOM 886 C CA . GLY A 1 117 ? 3.568 -3.639 15.429 1.00 91.69 117 GLY A CA 1
ATOM 887 C C . GLY A 1 117 ? 4.042 -3.931 14.009 1.00 91.69 117 GLY A C 1
ATOM 888 O O . GLY A 1 117 ? 5.068 -4.589 13.836 1.00 91.69 117 GLY A O 1
ATOM 889 N N . MET A 1 118 ? 3.362 -3.374 13.003 1.00 92.25 118 MET A N 1
ATOM 890 C CA . MET A 1 118 ? 3.767 -3.478 11.597 1.00 92.25 118 MET A CA 1
ATOM 891 C C . MET A 1 118 ? 5.145 -2.846 11.342 1.00 92.25 118 MET A C 1
ATOM 893 O O . MET A 1 118 ? 5.931 -3.380 10.566 1.00 92.25 118 MET A O 1
ATOM 897 N N . LEU A 1 119 ? 5.466 -1.748 12.034 1.00 89.81 119 LEU A N 1
ATOM 898 C CA . LEU A 1 119 ? 6.755 -1.050 11.945 1.00 89.81 119 LEU A CA 1
ATOM 899 C C . LEU A 1 119 ? 7.791 -1.519 12.980 1.00 89.81 119 LEU A C 1
ATOM 901 O O . LEU A 1 119 ? 8.897 -0.987 13.030 1.00 89.81 119 LEU A O 1
ATOM 905 N N . SER A 1 120 ? 7.494 -2.524 13.802 1.00 89.25 120 SER A N 1
ATOM 906 C CA . SER A 1 120 ? 8.416 -2.965 14.862 1.00 89.25 120 SER A CA 1
ATOM 907 C C . SER A 1 120 ? 9.739 -3.521 14.317 1.00 89.25 120 SER A C 1
ATOM 909 O O . SER A 1 120 ? 10.756 -3.508 15.006 1.00 89.25 120 SER A O 1
ATOM 911 N N . THR A 1 121 ? 9.749 -3.950 13.054 1.00 86.25 121 THR A N 1
ATOM 912 C CA . THR A 1 121 ? 10.931 -4.409 12.313 1.00 86.25 121 THR A CA 1
ATOM 913 C C . THR A 1 121 ? 11.461 -3.365 11.329 1.00 86.25 121 THR A C 1
ATOM 915 O O . THR A 1 121 ? 12.131 -3.722 10.360 1.00 86.25 121 THR A O 1
ATOM 918 N N . ILE A 1 122 ? 11.179 -2.076 11.551 1.00 86.31 122 ILE A N 1
ATOM 919 C CA . ILE A 1 122 ? 11.561 -0.993 10.632 1.00 86.31 122 ILE A CA 1
ATOM 920 C C . ILE A 1 122 ? 13.069 -0.925 10.383 1.00 86.31 122 ILE A C 1
ATOM 922 O O . ILE A 1 122 ? 13.467 -0.645 9.264 1.00 86.31 122 ILE A O 1
ATOM 926 N N . ALA A 1 123 ? 13.913 -1.246 11.370 1.00 86.69 123 ALA A N 1
ATOM 927 C CA . ALA A 1 123 ? 15.365 -1.266 11.176 1.00 86.69 123 ALA A CA 1
ATOM 928 C C . ALA A 1 123 ? 15.780 -2.277 10.093 1.00 86.69 123 ALA A C 1
ATOM 930 O O . ALA A 1 123 ? 16.563 -1.953 9.205 1.00 86.69 123 ALA A O 1
ATOM 931 N N . THR A 1 124 ? 15.206 -3.483 10.124 1.00 83.62 124 THR A N 1
ATOM 932 C CA . THR A 1 124 ? 15.426 -4.500 9.088 1.00 83.62 124 THR A CA 1
ATOM 933 C C . THR A 1 124 ? 14.812 -4.074 7.757 1.00 83.62 124 THR A C 1
ATOM 935 O O . THR A 1 124 ? 15.459 -4.217 6.725 1.00 83.62 124 THR A O 1
ATOM 938 N N . GLY A 1 125 ? 13.597 -3.514 7.775 1.00 80.88 125 GLY A N 1
ATOM 939 C CA . GLY A 1 125 ? 12.929 -3.021 6.568 1.00 80.88 125 GLY A CA 1
ATOM 940 C C . GLY A 1 125 ? 13.736 -1.935 5.852 1.00 80.88 125 GLY A C 1
ATOM 941 O O . GLY A 1 125 ? 13.998 -2.055 4.662 1.00 80.88 125 GLY A O 1
ATOM 942 N N . LEU A 1 126 ? 14.208 -0.928 6.592 1.00 84.81 126 LEU A N 1
ATOM 943 C CA . LEU A 1 126 ? 15.038 0.156 6.067 1.00 84.81 126 LEU A CA 1
ATOM 944 C C . LEU A 1 126 ? 16.413 -0.329 5.614 1.00 84.81 126 LEU A C 1
ATOM 946 O O . LEU A 1 126 ? 16.914 0.17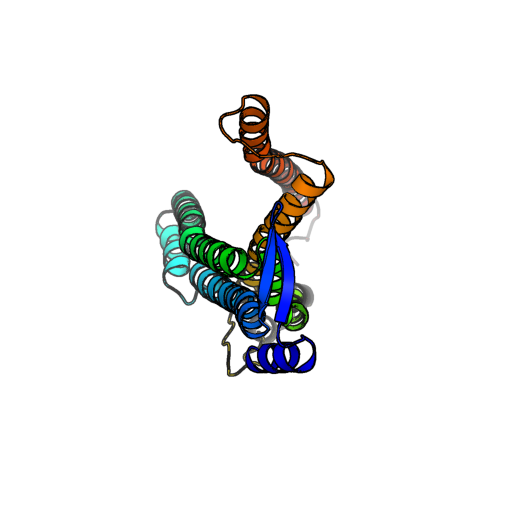2 4.617 1.00 84.81 126 LEU A O 1
ATOM 950 N N . ALA A 1 127 ? 17.024 -1.298 6.302 1.00 85.50 127 ALA A N 1
ATOM 951 C CA . ALA A 1 127 ? 18.288 -1.877 5.852 1.00 85.50 127 ALA A CA 1
ATOM 952 C C . ALA A 1 127 ? 18.136 -2.576 4.489 1.00 85.50 127 ALA A C 1
ATOM 954 O O . ALA A 1 127 ? 18.981 -2.407 3.613 1.00 85.50 127 ALA A O 1
ATOM 955 N N . ILE A 1 128 ? 17.043 -3.323 4.298 1.00 76.88 128 ILE A N 1
ATOM 956 C CA . ILE A 1 128 ? 16.723 -3.998 3.031 1.00 76.88 128 ILE A CA 1
ATOM 957 C C . ILE A 1 128 ? 16.392 -2.983 1.927 1.00 76.88 128 ILE A C 1
ATOM 959 O O . ILE A 1 128 ? 16.840 -3.150 0.795 1.00 76.88 128 ILE A O 1
ATOM 963 N N . ASP A 1 129 ? 15.637 -1.932 2.246 1.00 81.38 129 ASP A N 1
ATOM 964 C CA . ASP A 1 129 ? 15.271 -0.874 1.297 1.00 81.38 129 ASP A CA 1
ATOM 965 C C . ASP A 1 129 ? 16.497 -0.049 0.876 1.00 81.38 129 ASP A C 1
ATOM 967 O O . ASP A 1 129 ? 16.745 0.141 -0.310 1.00 81.38 129 ASP A O 1
ATOM 971 N N . ALA A 1 130 ? 17.343 0.349 1.832 1.00 82.44 130 ALA A N 1
ATOM 972 C CA . ALA A 1 130 ? 18.571 1.100 1.573 1.00 82.44 130 ALA A CA 1
ATOM 973 C C . ALA A 1 130 ? 19.609 0.300 0.772 1.00 82.44 130 ALA A C 1
ATOM 975 O O . ALA A 1 130 ? 20.413 0.891 0.054 1.00 82.44 130 ALA A O 1
ATOM 976 N N . TYR A 1 131 ? 19.590 -1.033 0.861 1.00 78.69 131 TYR A N 1
ATOM 977 C CA . TYR A 1 131 ? 20.471 -1.883 0.063 1.00 78.69 131 TYR A CA 1
ATOM 978 C C . TYR A 1 131 ? 20.219 -1.725 -1.445 1.00 78.69 131 TYR A C 1
ATOM 980 O O . TYR A 1 131 ? 21.159 -1.806 -2.235 1.00 78.69 131 TYR A O 1
ATOM 988 N N . GLY A 1 132 ? 18.972 -1.461 -1.849 1.00 77.75 132 GLY A N 1
ATOM 989 C CA . GLY A 1 132 ? 18.594 -1.353 -3.253 1.00 77.75 132 GLY A CA 1
ATOM 990 C C . GLY A 1 132 ? 19.336 -0.245 -4.008 1.00 77.75 132 GLY A C 1
ATOM 991 O O . GLY A 1 132 ? 20.109 -0.563 -4.911 1.00 77.75 132 GLY A O 1
ATOM 992 N N . PRO A 1 133 ? 19.207 1.032 -3.603 1.00 81.38 133 PRO A N 1
ATOM 993 C CA . PRO A 1 133 ? 19.900 2.139 -4.258 1.00 81.38 133 PRO A CA 1
ATOM 994 C C . PRO A 1 133 ? 21.427 2.036 -4.168 1.00 81.38 133 PRO A C 1
ATOM 996 O O . PRO A 1 133 ? 22.130 2.513 -5.055 1.00 81.38 133 PRO A O 1
ATOM 999 N N . ILE A 1 134 ? 21.960 1.414 -3.106 1.00 82.62 134 ILE A N 1
ATOM 1000 C CA . ILE A 1 134 ? 23.403 1.162 -2.975 1.00 82.62 134 ILE A CA 1
ATOM 1001 C C . ILE A 1 134 ? 23.872 0.197 -4.071 1.00 82.62 134 ILE A C 1
ATOM 1003 O O . ILE A 1 134 ? 24.872 0.470 -4.732 1.00 82.62 134 ILE A O 1
ATOM 1007 N N . SER A 1 135 ? 23.146 -0.904 -4.278 1.00 75.38 135 SER A N 1
ATOM 1008 C CA . SER A 1 135 ? 23.453 -1.892 -5.317 1.00 75.38 135 SER A CA 1
ATOM 1009 C C . SER A 1 135 ? 23.283 -1.312 -6.725 1.00 75.38 135 SER A C 1
ATOM 1011 O O . SER A 1 135 ? 24.178 -1.488 -7.551 1.00 75.38 135 SER A O 1
ATOM 1013 N N . ASP A 1 136 ? 22.213 -0.549 -6.974 1.00 78.38 136 ASP A N 1
ATOM 1014 C CA . ASP A 1 136 ? 21.966 0.104 -8.268 1.00 78.38 136 ASP A CA 1
ATOM 1015 C C . ASP A 1 136 ? 23.095 1.089 -8.629 1.00 78.38 136 ASP A C 1
ATOM 1017 O O . ASP A 1 136 ? 23.635 1.052 -9.737 1.00 78.38 136 ASP A O 1
ATOM 1021 N N . ASN A 1 137 ? 23.523 1.926 -7.675 1.00 84.88 137 ASN A N 1
ATOM 1022 C CA . ASN A 1 137 ? 24.629 2.866 -7.886 1.00 84.88 137 ASN A CA 1
ATOM 1023 C C . ASN A 1 137 ? 25.964 2.154 -8.103 1.00 84.88 137 ASN A C 1
ATOM 1025 O O . ASN A 1 137 ? 26.763 2.578 -8.936 1.00 84.88 137 ASN A O 1
ATOM 1029 N N . ALA A 1 138 ? 26.224 1.080 -7.360 1.00 79.56 138 ALA A N 1
ATOM 1030 C CA . ALA A 1 138 ? 27.452 0.321 -7.516 1.00 79.56 138 ALA A CA 1
ATOM 1031 C C . ALA A 1 138 ? 27.513 -0.393 -8.881 1.00 79.56 138 ALA A C 1
ATOM 1033 O O . ALA A 1 138 ? 28.582 -0.433 -9.487 1.00 79.56 138 ALA A O 1
ATOM 1034 N N . GLY A 1 139 ? 26.377 -0.873 -9.405 1.00 74.81 139 GLY A N 1
ATOM 1035 C CA . GLY A 1 139 ? 26.273 -1.380 -10.776 1.00 74.81 139 GLY A CA 1
ATOM 1036 C C . GLY A 1 139 ? 26.553 -0.295 -11.820 1.00 74.81 139 GLY A C 1
ATOM 1037 O O . GLY A 1 139 ? 27.349 -0.510 -12.728 1.00 74.81 139 GLY A O 1
ATOM 1038 N N . GLY A 1 140 ? 25.988 0.904 -11.640 1.00 80.00 140 GLY A N 1
ATOM 1039 C CA . GLY A 1 140 ? 26.274 2.050 -12.510 1.00 80.00 140 GLY A CA 1
ATOM 1040 C C . GLY A 1 140 ? 27.746 2.476 -12.493 1.00 80.00 140 GLY A C 1
ATOM 1041 O O . GLY A 1 140 ? 28.306 2.783 -13.540 1.00 80.00 140 GLY A O 1
ATOM 1042 N N . ILE A 1 141 ? 28.401 2.463 -11.326 1.00 85.69 141 ILE A N 1
ATOM 1043 C CA . ILE A 1 141 ? 29.843 2.745 -11.209 1.00 85.69 141 ILE A CA 1
ATOM 1044 C C . ILE A 1 141 ? 30.668 1.678 -11.931 1.00 85.69 141 ILE A C 1
ATOM 1046 O O . ILE A 1 141 ? 31.641 2.031 -12.592 1.00 85.69 141 ILE A O 1
ATOM 1050 N N . ALA A 1 142 ? 30.295 0.400 -11.817 1.00 82.44 142 ALA A N 1
ATOM 1051 C CA . ALA A 1 142 ? 31.002 -0.687 -12.489 1.00 82.44 142 ALA A CA 1
ATOM 1052 C C . ALA A 1 142 ? 30.949 -0.546 -14.021 1.00 82.44 142 ALA A C 1
ATOM 1054 O O . ALA A 1 142 ? 32.002 -0.612 -14.657 1.00 82.44 142 ALA A O 1
ATOM 1055 N N . GLU A 1 143 ? 29.764 -0.255 -14.571 1.00 80.12 143 GLU A N 1
ATOM 1056 C CA . GLU A 1 143 ? 29.555 -0.005 -16.006 1.00 80.12 143 GLU A CA 1
ATOM 1057 C C . GLU A 1 143 ? 30.349 1.227 -16.474 1.00 80.12 143 GLU A C 1
ATOM 1059 O O . GLU A 1 143 ? 31.121 1.164 -17.428 1.00 80.12 143 GLU A O 1
ATOM 1064 N N . MET A 1 144 ? 30.246 2.351 -15.751 1.00 87.00 144 MET A N 1
ATOM 1065 C CA . MET A 1 144 ? 30.974 3.584 -16.088 1.00 87.00 144 MET A CA 1
ATOM 1066 C C . MET A 1 144 ? 32.501 3.443 -15.966 1.00 87.00 144 MET A C 1
ATOM 1068 O O . MET A 1 144 ? 33.236 4.209 -16.586 1.00 87.00 144 MET A O 1
ATOM 1072 N N . ALA A 1 145 ? 32.989 2.496 -15.160 1.00 89.94 145 ALA A N 1
ATOM 1073 C CA . ALA A 1 145 ? 34.411 2.208 -14.992 1.00 89.94 145 ALA A CA 1
ATOM 1074 C C . ALA A 1 145 ? 34.941 1.142 -15.972 1.00 89.94 145 ALA A C 1
ATOM 1076 O O . ALA A 1 145 ? 36.120 0.791 -15.889 1.00 89.94 145 ALA A O 1
ATOM 1077 N N . GLY A 1 146 ? 34.102 0.616 -16.877 1.00 84.12 146 GLY A N 1
ATOM 1078 C CA . GLY A 1 146 ? 34.490 -0.410 -17.850 1.00 84.12 146 GLY A CA 1
ATOM 1079 C C . GLY A 1 146 ? 34.979 -1.705 -17.195 1.00 84.12 146 GLY A C 1
ATOM 1080 O O . GLY A 1 146 ? 35.905 -2.355 -17.693 1.00 84.12 146 GLY A O 1
ATOM 1081 N N . MET A 1 147 ? 34.429 -2.053 -16.027 1.00 84.44 147 MET A N 1
ATOM 1082 C CA . MET A 1 147 ? 34.802 -3.277 -15.319 1.00 84.44 147 MET A CA 1
ATOM 1083 C C . MET A 1 147 ? 34.317 -4.512 -16.095 1.00 84.44 147 MET A C 1
ATOM 1085 O O . MET A 1 147 ? 33.449 -4.436 -16.953 1.00 84.44 147 MET A O 1
ATOM 1089 N N . SER A 1 148 ? 34.883 -5.699 -15.834 1.00 79.19 148 SER A N 1
ATOM 1090 C CA . SER A 1 148 ? 34.450 -6.885 -16.592 1.00 79.19 148 SER A CA 1
ATOM 1091 C C . SER A 1 148 ? 32.966 -7.199 -16.345 1.00 79.19 148 SER A C 1
ATOM 1093 O O . SER A 1 148 ? 32.514 -7.171 -15.197 1.00 79.19 148 SER A O 1
ATOM 1095 N N . HIS A 1 149 ? 32.270 -7.685 -17.377 1.00 70.44 149 HIS A N 1
ATOM 1096 C CA . HIS A 1 149 ? 30.890 -8.183 -17.287 1.00 70.44 149 HIS A CA 1
ATOM 1097 C C . HIS A 1 149 ? 30.657 -9.285 -16.239 1.00 70.44 149 HIS A C 1
ATOM 1099 O O . HIS A 1 149 ? 29.509 -9.637 -15.956 1.00 70.44 149 HIS A O 1
ATOM 1105 N N . ARG A 1 150 ? 31.719 -9.904 -15.700 1.00 68.00 150 ARG A N 1
ATOM 1106 C CA . ARG A 1 150 ? 31.612 -10.810 -14.549 1.00 68.00 150 ARG A CA 1
ATOM 1107 C C . ARG A 1 150 ? 31.444 -10.028 -13.247 1.00 68.00 150 ARG A C 1
ATOM 1109 O O . ARG A 1 150 ? 30.611 -10.431 -12.452 1.00 68.00 150 ARG A O 1
ATOM 1116 N N . ILE A 1 151 ? 32.188 -8.939 -13.050 1.00 67.25 151 ILE A N 1
ATOM 1117 C CA . ILE A 1 151 ? 32.080 -8.086 -11.858 1.00 67.25 151 ILE A CA 1
ATOM 1118 C C . ILE A 1 151 ? 30.748 -7.342 -11.878 1.00 67.25 151 ILE A C 1
ATOM 1120 O O . ILE A 1 151 ? 30.072 -7.335 -10.864 1.00 67.25 151 ILE A O 1
ATOM 1124 N N . GLU A 1 152 ? 30.316 -6.809 -13.023 1.00 59.69 152 GLU A N 1
ATOM 1125 C CA . GLU A 1 152 ? 28.989 -6.187 -13.158 1.00 59.69 152 GLU A CA 1
ATOM 1126 C C . GLU A 1 152 ? 27.864 -7.173 -12.818 1.00 59.69 152 GLU A C 1
ATOM 1128 O O . GLU A 1 152 ? 26.997 -6.868 -12.001 1.00 59.69 152 GLU A O 1
ATOM 1133 N N . ARG A 1 153 ? 27.916 -8.399 -13.367 1.00 59.09 153 ARG A N 1
ATOM 1134 C CA . ARG A 1 153 ? 26.951 -9.457 -13.029 1.00 59.09 153 ARG A CA 1
ATOM 1135 C C . ARG A 1 153 ? 27.043 -9.887 -11.576 1.00 59.09 153 ARG A C 1
ATOM 1137 O O . ARG A 1 153 ? 26.007 -10.032 -10.945 1.00 59.09 153 ARG A O 1
ATOM 1144 N N . GLU A 1 154 ? 28.238 -10.106 -11.036 1.00 63.72 154 GLU A N 1
ATOM 1145 C CA . GLU A 1 154 ? 28.407 -10.454 -9.625 1.00 63.72 154 GLU A CA 1
ATOM 1146 C C . GLU A 1 154 ? 27.874 -9.338 -8.733 1.00 63.72 154 GLU A C 1
ATOM 1148 O O . GLU A 1 154 ? 27.158 -9.642 -7.801 1.00 63.72 154 GLU A O 1
ATOM 1153 N N . LEU A 1 155 ? 28.092 -8.062 -9.040 1.00 59.41 155 LEU A N 1
ATOM 1154 C CA . LEU A 1 155 ? 27.601 -6.939 -8.239 1.00 59.41 155 LEU A CA 1
ATOM 1155 C C . LEU A 1 155 ? 26.074 -6.777 -8.326 1.00 59.41 155 LEU A C 1
ATOM 1157 O O . LEU A 1 155 ? 25.427 -6.489 -7.320 1.00 59.41 155 LEU A O 1
ATOM 1161 N N . MET A 1 156 ? 25.488 -7.082 -9.487 1.00 52.66 156 MET A N 1
ATOM 1162 C CA . MET A 1 156 ? 24.036 -7.174 -9.685 1.00 52.66 156 MET A CA 1
ATOM 1163 C C . MET A 1 156 ? 23.421 -8.427 -9.018 1.00 52.66 156 MET A C 1
ATOM 1165 O O . MET A 1 156 ? 22.250 -8.415 -8.638 1.00 52.66 156 MET A O 1
ATOM 1169 N N . HIS A 1 157 ? 24.199 -9.508 -8.853 1.00 50.88 157 HIS A N 1
ATOM 1170 C CA . HIS A 1 157 ? 23.801 -10.785 -8.237 1.00 50.88 157 HIS A CA 1
ATOM 1171 C C . HIS A 1 157 ? 24.223 -10.951 -6.767 1.00 50.88 157 HIS A C 1
ATOM 1173 O O . HIS A 1 157 ? 23.707 -11.847 -6.102 1.00 50.88 157 HIS A O 1
ATOM 1179 N N . LEU A 1 158 ? 25.083 -10.078 -6.229 1.00 51.06 158 LEU A N 1
ATOM 1180 C CA . LEU A 1 158 ? 25.532 -10.016 -4.829 1.00 51.06 158 LEU A CA 1
ATOM 1181 C C . LEU A 1 158 ? 24.406 -9.589 -3.877 1.00 51.06 158 LEU A C 1
ATOM 1183 O O . LEU A 1 158 ? 24.650 -9.356 -2.691 1.00 51.06 158 LEU A O 1
ATOM 1187 N N . MET A 1 159 ? 23.168 -9.549 -4.383 1.00 47.25 159 MET A N 1
ATOM 1188 C CA . MET A 1 159 ? 21.956 -9.550 -3.587 1.00 47.25 159 MET A CA 1
ATOM 1189 C C . MET A 1 159 ? 22.103 -10.566 -2.458 1.00 47.25 159 MET A C 1
ATOM 1191 O O . MET A 1 159 ? 22.421 -11.732 -2.713 1.00 47.25 159 MET A O 1
ATOM 1195 N N . PRO A 1 160 ? 21.896 -10.157 -1.202 1.00 42.03 160 PRO A N 1
ATOM 1196 C CA . PRO A 1 160 ? 22.093 -11.049 -0.092 1.00 42.03 160 PRO A CA 1
ATOM 1197 C C . PRO A 1 160 ? 21.147 -12.247 -0.221 1.00 42.03 160 PRO A C 1
ATOM 1199 O O . PRO A 1 160 ? 19.979 -12.185 0.136 1.00 42.03 160 PRO A O 1
ATOM 1202 N N . GLN A 1 161 ? 21.739 -13.403 -0.524 1.00 37.50 161 GLN A N 1
ATOM 1203 C CA . GLN A 1 161 ? 21.367 -14.678 0.097 1.00 37.50 161 GLN A CA 1
ATOM 1204 C C . GLN A 1 161 ? 21.559 -14.637 1.637 1.00 37.50 161 GLN A C 1
ATOM 1206 O O . GLN A 1 161 ? 21.380 -15.642 2.319 1.00 37.50 161 GLN A O 1
ATOM 1211 N N . ALA A 1 162 ? 21.933 -13.483 2.211 1.00 33.69 162 ALA A N 1
ATOM 1212 C CA . ALA A 1 162 ? 22.352 -13.275 3.593 1.00 33.69 162 ALA A CA 1
ATOM 1213 C C . ALA A 1 162 ? 21.213 -13.310 4.630 1.00 33.69 162 ALA A C 1
ATOM 1215 O O . ALA A 1 162 ? 21.358 -12.802 5.739 1.00 33.69 162 ALA A O 1
ATOM 1216 N N . THR A 1 163 ? 20.082 -13.942 4.326 1.00 33.16 163 THR A N 1
ATOM 1217 C CA . THR A 1 163 ? 19.171 -14.423 5.368 1.00 33.16 163 THR A CA 1
ATOM 1218 C C . THR A 1 163 ? 18.640 -15.800 4.964 1.00 33.16 163 THR A C 1
ATOM 1220 O O . THR A 1 163 ? 17.758 -15.880 4.114 1.00 33.16 163 THR A O 1
ATOM 1223 N N . PRO A 1 164 ? 19.105 -16.901 5.592 1.00 32.88 164 PRO A N 1
ATOM 1224 C CA . PRO A 1 164 ? 18.605 -18.257 5.322 1.00 32.88 164 PRO A CA 1
ATOM 1225 C C . PRO A 1 164 ? 17.089 -18.431 5.527 1.00 32.88 164 PRO A C 1
ATOM 1227 O O . PRO A 1 164 ? 16.530 -19.464 5.181 1.00 32.88 164 PRO A O 1
ATOM 1230 N N . LEU A 1 165 ? 16.423 -17.434 6.118 1.00 35.84 165 LEU A N 1
ATOM 1231 C CA . LEU A 1 165 ? 15.001 -17.441 6.453 1.00 35.84 165 LEU A CA 1
ATOM 1232 C C . LEU A 1 165 ? 14.119 -16.649 5.473 1.00 35.84 165 LEU A C 1
ATOM 1234 O O . LEU A 1 165 ? 12.902 -16.766 5.570 1.00 35.84 165 LEU A O 1
ATOM 1238 N N . LEU A 1 166 ? 14.689 -15.869 4.545 1.00 37.44 166 LEU A N 1
ATOM 1239 C CA . LEU A 1 166 ? 13.945 -15.069 3.563 1.00 37.44 166 LEU A CA 1
ATOM 1240 C C . LEU A 1 166 ? 14.794 -14.921 2.284 1.00 37.44 166 LEU A C 1
ATOM 1242 O O . LEU A 1 166 ? 15.689 -14.076 2.246 1.00 37.44 166 LEU A O 1
ATOM 1246 N N . PRO A 1 167 ? 14.558 -15.723 1.232 1.00 38.25 167 PRO A N 1
ATOM 1247 C CA . PRO A 1 167 ? 15.339 -15.646 0.006 1.00 38.25 167 PRO A CA 1
ATOM 1248 C C . PRO A 1 167 ? 14.882 -14.444 -0.836 1.00 38.25 167 PRO A C 1
ATOM 1250 O O . PRO A 1 167 ? 14.273 -14.648 -1.878 1.00 38.25 167 PRO A O 1
ATOM 1253 N N . LEU A 1 168 ? 15.133 -13.198 -0.417 1.00 46.75 168 LEU A N 1
ATOM 1254 C CA . LEU A 1 168 ? 14.827 -12.009 -1.228 1.00 46.75 168 LEU A CA 1
ATOM 1255 C C . LEU A 1 168 ? 15.793 -11.927 -2.418 1.00 46.75 168 LEU A C 1
ATOM 1257 O O . LEU A 1 168 ? 16.983 -11.696 -2.245 1.00 46.75 168 LEU A O 1
ATOM 1261 N N . GLY A 1 169 ? 15.285 -12.135 -3.634 1.00 41.53 169 GLY A N 1
ATOM 1262 C CA . GLY A 1 169 ? 16.117 -12.276 -4.839 1.00 41.53 169 GLY A CA 1
ATOM 1263 C C . GLY A 1 169 ? 16.007 -11.164 -5.882 1.00 41.53 169 GLY A C 1
ATOM 1264 O O . GLY A 1 169 ? 16.412 -11.398 -7.015 1.00 41.53 169 GLY A O 1
ATOM 1265 N N . SER A 1 170 ? 15.435 -9.994 -5.572 1.00 49.81 170 SER A N 1
ATOM 1266 C CA . SER A 1 170 ? 15.549 -8.818 -6.454 1.00 49.81 170 SER A CA 1
ATOM 1267 C C . SER A 1 170 ? 15.520 -7.488 -5.688 1.00 49.81 170 SER A C 1
ATOM 1269 O O . SER A 1 170 ? 14.664 -7.292 -4.827 1.00 49.81 170 SER A O 1
ATOM 1271 N N . VAL A 1 171 ? 16.403 -6.544 -6.047 1.00 51.41 171 VAL A N 1
ATOM 1272 C CA . VAL A 1 171 ? 16.415 -5.151 -5.538 1.00 51.41 171 VAL A CA 1
ATOM 1273 C C . VAL A 1 171 ? 15.052 -4.469 -5.730 1.00 51.41 171 VAL A C 1
ATOM 1275 O O . VAL A 1 171 ? 14.576 -3.743 -4.857 1.00 51.41 171 VAL A O 1
ATOM 1278 N N . LEU A 1 172 ? 14.367 -4.762 -6.840 1.00 51.44 172 LEU A N 1
ATOM 1279 C CA . LEU A 1 172 ? 13.021 -4.258 -7.121 1.00 51.44 172 LEU A CA 1
ATOM 1280 C C . LEU A 1 172 ? 11.976 -4.762 -6.107 1.00 51.44 172 LEU A C 1
ATOM 1282 O O . LEU A 1 172 ? 11.086 -4.006 -5.716 1.00 51.44 172 LEU A O 1
ATOM 1286 N N . SER A 1 173 ? 12.098 -6.013 -5.642 1.00 59.06 173 SER A N 1
ATOM 1287 C CA . SER A 1 173 ? 11.194 -6.563 -4.622 1.00 59.06 173 SER A CA 1
ATOM 1288 C C . SER A 1 173 ? 11.431 -5.909 -3.265 1.00 59.06 173 SER A C 1
ATOM 1290 O O . SER A 1 173 ? 10.464 -5.565 -2.595 1.00 59.06 173 SER A O 1
ATOM 1292 N N . SER A 1 174 ? 12.685 -5.645 -2.887 1.00 63.25 174 SER A N 1
ATOM 1293 C CA . SER A 1 174 ? 13.031 -4.948 -1.637 1.00 63.25 174 SER A CA 1
ATOM 1294 C C . SER A 1 174 ? 12.366 -3.570 -1.521 1.00 63.25 174 SER A C 1
ATOM 1296 O O . SER A 1 174 ? 11.724 -3.275 -0.511 1.00 63.25 174 SER A O 1
ATOM 1298 N N . HIS A 1 175 ? 12.420 -2.766 -2.586 1.00 69.31 175 HIS A N 1
ATOM 1299 C CA . HIS A 1 175 ? 11.762 -1.456 -2.621 1.00 69.31 175 HIS A CA 1
ATOM 1300 C C . HIS A 1 175 ? 10.235 -1.557 -2.549 1.00 69.31 175 HIS A C 1
ATOM 1302 O O . HIS A 1 175 ? 9.570 -0.774 -1.864 1.00 69.31 175 HIS A O 1
ATOM 1308 N N . ALA A 1 176 ? 9.652 -2.508 -3.282 1.00 75.31 176 ALA A N 1
ATOM 1309 C CA . ALA A 1 176 ? 8.208 -2.691 -3.303 1.00 75.31 176 ALA A CA 1
ATOM 1310 C C . ALA A 1 176 ? 7.680 -3.138 -1.931 1.00 75.31 176 ALA A C 1
ATOM 1312 O O . ALA A 1 176 ? 6.680 -2.599 -1.455 1.00 75.31 176 ALA A O 1
ATOM 1313 N N . LEU A 1 177 ? 8.390 -4.054 -1.264 1.00 80.88 177 LEU A N 1
ATOM 1314 C CA . LEU A 1 177 ? 8.098 -4.495 0.099 1.00 80.88 177 LEU A CA 1
ATOM 1315 C C . LEU A 1 177 ? 8.031 -3.311 1.066 1.00 80.88 177 LEU A C 1
ATOM 1317 O O . LEU A 1 177 ? 7.035 -3.156 1.774 1.00 80.88 177 LEU A O 1
ATOM 1321 N N . CYS A 1 178 ? 9.049 -2.446 1.063 1.00 80.44 178 CYS A N 1
ATOM 1322 C CA . CYS A 1 178 ? 9.103 -1.295 1.962 1.00 80.44 178 CYS A CA 1
ATOM 1323 C C . CYS A 1 178 ? 7.933 -0.323 1.717 1.00 80.44 178 CYS A C 1
ATOM 1325 O O . CYS A 1 178 ? 7.284 0.130 2.664 1.00 80.44 178 CYS A O 1
ATOM 1327 N N . LYS A 1 179 ? 7.564 -0.090 0.446 1.00 88.06 179 LYS A N 1
ATOM 1328 C CA . LYS A 1 179 ? 6.3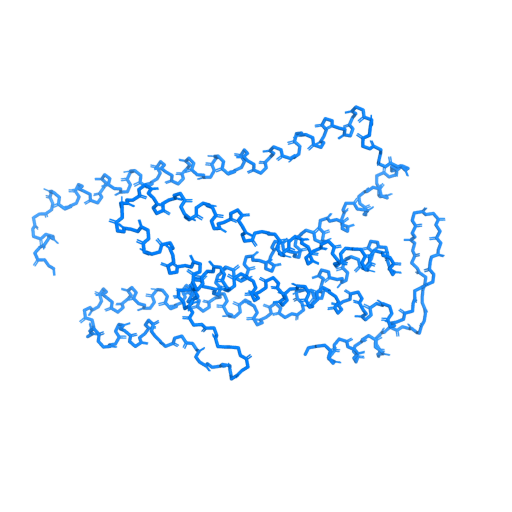61 0.686 0.087 1.00 88.06 179 LYS A CA 1
ATOM 1329 C C . LYS A 1 179 ? 5.082 0.041 0.626 1.00 88.06 179 LYS A C 1
ATOM 1331 O O . LYS A 1 179 ? 4.228 0.753 1.146 1.00 88.06 179 LYS A O 1
ATOM 1336 N N . GLY A 1 180 ? 4.956 -1.284 0.549 1.00 86.69 180 GLY A N 1
ATOM 1337 C CA . GLY A 1 180 ? 3.822 -2.021 1.112 1.00 86.69 180 GLY A CA 1
ATOM 1338 C C . GLY A 1 180 ? 3.687 -1.828 2.626 1.00 86.69 180 GLY A C 1
ATOM 1339 O O . GLY A 1 180 ? 2.604 -1.492 3.109 1.00 86.69 180 GLY A O 1
ATOM 1340 N N . PHE A 1 181 ? 4.792 -1.953 3.370 1.00 86.88 181 PHE A N 1
ATOM 1341 C CA . PHE A 1 181 ? 4.835 -1.677 4.813 1.00 86.88 181 PHE A CA 1
ATOM 1342 C C . PHE A 1 181 ? 4.482 -0.220 5.138 1.00 86.88 181 PHE A C 1
ATOM 1344 O O . PHE A 1 181 ? 3.710 0.038 6.065 1.00 86.88 181 PHE A O 1
ATOM 1351 N N . ALA A 1 182 ? 5.002 0.738 4.367 1.00 90.25 182 ALA A N 1
ATOM 1352 C CA . ALA A 1 182 ? 4.695 2.154 4.540 1.00 90.25 182 ALA A CA 1
ATOM 1353 C C . ALA A 1 182 ? 3.204 2.445 4.305 1.00 90.25 182 ALA A C 1
ATOM 1355 O O . ALA A 1 182 ? 2.583 3.129 5.112 1.00 90.25 182 ALA A O 1
ATOM 1356 N N . ILE A 1 183 ? 2.597 1.881 3.255 1.00 93.25 183 ILE A N 1
ATOM 1357 C CA . ILE A 1 183 ? 1.171 2.069 2.942 1.00 93.25 183 ILE A CA 1
ATOM 1358 C C . ILE A 1 183 ? 0.284 1.419 4.011 1.00 93.25 183 ILE A C 1
ATOM 1360 O O . ILE A 1 183 ? -0.654 2.051 4.499 1.00 93.25 183 ILE A O 1
ATOM 1364 N N . GLY A 1 184 ? 0.578 0.173 4.398 1.00 92.31 184 GLY A N 1
ATOM 1365 C CA . GLY A 1 184 ? -0.206 -0.548 5.402 1.00 92.31 184 GLY A CA 1
ATOM 1366 C C . GLY A 1 184 ? -0.163 0.125 6.773 1.00 92.31 184 GLY A C 1
ATOM 1367 O O . GLY A 1 184 ? -1.203 0.327 7.403 1.00 92.31 184 GLY A O 1
ATOM 1368 N N . SER A 1 185 ? 1.026 0.539 7.216 1.00 93.19 185 SER A N 1
ATOM 1369 C CA . SER A 1 185 ? 1.191 1.238 8.492 1.00 93.19 185 SER A CA 1
ATOM 1370 C C . SER A 1 185 ? 0.572 2.635 8.453 1.00 93.19 185 SER A C 1
ATOM 1372 O O . SER A 1 185 ? -0.118 3.005 9.403 1.00 93.19 185 SER A O 1
ATOM 1374 N N . ALA A 1 186 ? 0.714 3.373 7.344 1.00 95.06 186 ALA A N 1
ATOM 1375 C CA . ALA A 1 186 ? 0.052 4.660 7.151 1.00 95.06 186 ALA A CA 1
ATOM 1376 C C . ALA A 1 186 ? -1.473 4.531 7.243 1.00 95.06 186 ALA A C 1
ATOM 1378 O O . ALA A 1 186 ? -2.090 5.311 7.957 1.00 95.06 186 ALA A O 1
ATOM 1379 N N . ALA A 1 187 ? -2.083 3.521 6.612 1.00 95.12 187 ALA A N 1
ATOM 1380 C CA . ALA A 1 187 ? -3.530 3.307 6.694 1.00 95.12 187 ALA A CA 1
ATOM 1381 C C . ALA A 1 187 ? -4.007 3.097 8.144 1.00 95.12 187 ALA A C 1
ATOM 1383 O O . ALA A 1 187 ? -4.988 3.712 8.572 1.00 95.12 187 ALA A O 1
ATOM 1384 N N . LEU A 1 188 ? -3.290 2.276 8.920 1.00 94.44 188 LEU A N 1
ATOM 1385 C CA . LEU A 1 188 ? -3.604 2.032 10.331 1.00 94.44 188 LEU A CA 1
ATOM 1386 C C . LEU A 1 188 ? -3.405 3.296 11.187 1.00 94.44 188 LEU A C 1
ATOM 1388 O O . LEU A 1 188 ? -4.308 3.684 11.930 1.00 94.44 188 LEU A O 1
ATOM 1392 N N . VAL A 1 189 ? -2.259 3.979 11.064 1.00 95.19 189 VAL A N 1
ATOM 1393 C CA . VAL A 1 189 ? -1.985 5.218 11.816 1.00 95.19 189 VAL A CA 1
ATOM 1394 C C . VAL A 1 189 ? -2.989 6.312 11.459 1.00 95.19 189 VAL A C 1
ATOM 1396 O O . VAL A 1 189 ? -3.514 6.962 12.360 1.00 95.19 189 VAL A O 1
ATOM 1399 N N . SER A 1 190 ? -3.300 6.509 10.176 1.00 95.94 190 SER A N 1
ATOM 1400 C CA . SER A 1 190 ? -4.278 7.503 9.729 1.00 95.94 190 SER A CA 1
ATOM 1401 C C . SER A 1 190 ? -5.660 7.244 10.321 1.00 95.94 190 SER A C 1
ATOM 1403 O O . SER A 1 190 ? -6.308 8.197 10.745 1.00 95.94 190 SER A O 1
ATOM 1405 N N . LEU A 1 191 ? -6.097 5.984 10.425 1.00 93.31 191 LEU A N 1
ATOM 1406 C CA . LEU A 1 191 ? -7.371 5.651 11.065 1.00 93.31 191 LEU A CA 1
ATOM 1407 C C . LEU A 1 191 ? -7.355 5.943 12.576 1.00 93.31 191 LEU A C 1
ATOM 1409 O O . LEU A 1 191 ? -8.314 6.504 13.107 1.00 93.31 191 LEU A O 1
ATOM 1413 N N . ALA A 1 192 ? -6.256 5.626 13.264 1.00 92.38 192 ALA A N 1
ATOM 1414 C CA . ALA A 1 192 ? -6.103 5.952 14.681 1.00 92.38 192 ALA A CA 1
ATOM 1415 C C . ALA A 1 192 ? -6.090 7.474 14.929 1.00 92.38 192 ALA A C 1
ATOM 1417 O O . ALA A 1 192 ? -6.782 7.966 15.825 1.00 92.38 192 ALA A O 1
ATOM 1418 N N . LEU A 1 193 ? -5.355 8.231 14.105 1.00 94.25 193 LEU A N 1
ATOM 1419 C CA . LEU A 1 193 ? -5.322 9.696 14.145 1.00 94.25 193 LEU A CA 1
ATOM 1420 C C . LEU A 1 193 ? -6.678 10.307 13.796 1.00 94.25 193 LEU A C 1
ATOM 1422 O O . LEU A 1 193 ? -7.067 11.296 14.409 1.00 94.25 193 LEU A O 1
ATOM 1426 N N . PHE A 1 194 ? -7.421 9.710 12.865 1.00 93.25 194 PHE A N 1
ATOM 1427 C CA . PHE A 1 194 ? -8.775 10.140 12.539 1.00 93.25 194 PHE A CA 1
ATOM 1428 C C . PHE A 1 194 ? -9.709 10.002 13.746 1.00 93.25 194 PHE A C 1
ATOM 1430 O O . PHE A 1 194 ? -10.410 10.950 14.095 1.00 93.25 194 PHE A O 1
ATOM 1437 N N . GLY A 1 195 ? -9.660 8.871 14.457 1.00 89.12 195 GLY A N 1
ATOM 1438 C CA . GLY A 1 195 ? -10.406 8.701 15.705 1.00 89.12 195 GLY A CA 1
ATOM 1439 C C . GLY A 1 195 ? -10.009 9.709 16.789 1.00 89.12 195 GLY A C 1
ATOM 1440 O O . GLY A 1 195 ? -10.875 10.297 17.442 1.00 89.12 195 GLY A O 1
ATOM 1441 N N . ALA A 1 196 ? -8.707 9.964 16.947 1.00 89.56 196 ALA A N 1
ATOM 1442 C CA . ALA A 1 196 ? -8.203 10.980 17.871 1.00 89.56 196 ALA A CA 1
ATOM 1443 C C . ALA A 1 196 ? -8.665 12.398 17.485 1.00 89.56 196 ALA A C 1
ATOM 1445 O O . ALA A 1 196 ? -9.056 13.177 18.355 1.00 89.56 196 ALA A O 1
ATOM 1446 N N . PHE A 1 197 ? -8.682 12.720 16.189 1.00 93.25 197 PHE A N 1
ATOM 1447 C CA . PHE A 1 197 ? -9.181 13.985 15.655 1.00 93.25 197 PHE A CA 1
ATOM 1448 C C . PHE A 1 197 ? -10.665 14.185 15.973 1.00 93.25 197 PHE A C 1
ATOM 1450 O O . PHE A 1 197 ? -11.024 15.234 16.500 1.00 93.25 197 PHE A O 1
ATOM 1457 N N . VAL A 1 198 ? -11.511 13.175 15.735 1.00 92.44 198 VAL A N 1
ATOM 1458 C CA . VAL A 1 198 ? -12.953 13.221 16.048 1.00 92.44 198 VAL A CA 1
ATOM 1459 C C . VAL A 1 198 ? -13.176 13.542 17.526 1.00 92.44 198 VAL A C 1
ATOM 1461 O O . VAL A 1 198 ? -13.945 14.448 17.854 1.00 92.44 198 VAL A O 1
ATOM 1464 N N . SER A 1 199 ? -12.443 12.866 18.417 1.00 87.19 199 SER A N 1
ATOM 1465 C CA . SER A 1 199 ? -12.524 13.130 19.856 1.00 87.19 199 SER A CA 1
ATOM 1466 C C . SER A 1 199 ? -12.016 14.526 20.223 1.00 87.19 199 SER A C 1
ATOM 1468 O O . SER A 1 199 ? -12.607 15.184 21.075 1.00 87.19 199 SER A O 1
ATOM 1470 N N . ARG A 1 200 ? -10.919 14.990 19.612 1.00 90.81 200 ARG A N 1
ATOM 1471 C CA . ARG A 1 200 ? -10.297 16.280 19.947 1.00 90.81 200 ARG A CA 1
ATOM 1472 C C . ARG A 1 200 ? -11.082 17.479 19.419 1.00 90.81 200 ARG A C 1
ATOM 1474 O O . ARG A 1 200 ? -11.052 18.533 20.056 1.00 90.81 200 ARG A O 1
ATOM 1481 N N . ALA A 1 201 ? -11.756 17.307 18.285 1.00 94.12 201 ALA A N 1
ATOM 1482 C CA . ALA A 1 201 ? -12.661 18.271 17.674 1.00 94.12 201 ALA A CA 1
ATOM 1483 C C . ALA A 1 201 ? -14.061 18.268 18.318 1.00 94.12 201 ALA A C 1
ATOM 1485 O O . ALA A 1 201 ? -14.932 19.011 17.873 1.00 94.12 201 ALA A O 1
ATOM 1486 N N . SER A 1 202 ? -14.281 17.444 19.353 1.00 92.12 202 SER A N 1
ATOM 1487 C CA . SER A 1 202 ? -15.564 17.300 20.051 1.00 92.12 202 SER A CA 1
ATOM 1488 C C . SER A 1 202 ? -16.724 16.933 19.116 1.00 92.12 202 SER A C 1
ATOM 1490 O O . SER A 1 202 ? -17.857 17.372 19.311 1.00 92.12 202 SER A O 1
ATOM 1492 N N . ILE A 1 203 ? -16.448 16.126 18.087 1.00 90.81 203 ILE A N 1
ATOM 1493 C CA . ILE A 1 203 ? -17.463 15.624 17.158 1.00 90.81 203 ILE A CA 1
ATOM 1494 C C . ILE A 1 203 ? -18.137 14.409 17.801 1.00 90.81 203 ILE A C 1
ATOM 1496 O O . ILE A 1 203 ? -17.480 13.411 18.087 1.00 90.81 203 ILE A O 1
ATOM 1500 N N . SER A 1 204 ? -19.454 14.475 18.014 1.00 87.94 204 SER A N 1
ATOM 1501 C CA . SER A 1 204 ? -20.207 13.392 18.666 1.00 87.94 204 SER A CA 1
ATOM 1502 C C . SER A 1 204 ? -20.283 12.124 17.813 1.00 87.94 204 SER A C 1
ATOM 1504 O O . SER A 1 204 ? -20.133 11.017 18.324 1.00 87.94 204 SER A O 1
ATOM 1506 N N . THR A 1 205 ? -20.532 12.258 16.509 1.00 90.25 205 THR A N 1
ATOM 1507 C CA . THR A 1 205 ? -20.631 11.127 15.577 1.00 90.25 205 THR A CA 1
ATOM 1508 C C . THR A 1 205 ? -20.265 11.587 14.172 1.00 90.25 205 THR A C 1
ATOM 1510 O O . THR A 1 205 ? -20.685 12.658 13.736 1.00 90.25 205 THR A O 1
ATOM 1513 N N . VAL A 1 206 ? -19.481 10.777 13.460 1.00 93.19 206 VAL A N 1
ATOM 1514 C CA . VAL A 1 206 ? -19.208 10.981 12.034 1.00 93.19 206 VAL A CA 1
ATOM 1515 C C . VAL A 1 206 ? -20.237 10.187 11.239 1.00 93.19 206 VAL A C 1
ATOM 1517 O O . VAL A 1 206 ? -20.070 8.990 11.026 1.00 93.19 206 VAL A O 1
ATOM 1520 N N . ASP A 1 207 ? -21.312 10.855 10.827 1.00 94.31 207 ASP A N 1
ATOM 1521 C CA . ASP A 1 207 ? -22.356 10.253 9.999 1.00 94.31 207 ASP A CA 1
ATOM 1522 C C . ASP A 1 207 ? -22.089 10.516 8.510 1.00 94.31 207 ASP A C 1
ATOM 1524 O O . ASP A 1 207 ? -22.137 11.657 8.038 1.00 94.31 207 ASP A O 1
ATOM 1528 N N . VAL A 1 208 ? -21.819 9.434 7.776 1.00 95.31 208 VAL A N 1
ATOM 1529 C CA . VAL A 1 208 ? -21.513 9.435 6.339 1.00 95.31 208 VAL A CA 1
ATOM 1530 C C . VAL A 1 208 ? -22.687 9.949 5.501 1.00 95.31 208 VAL A C 1
ATOM 1532 O O . VAL A 1 208 ? -22.460 10.502 4.428 1.00 95.31 208 VAL A O 1
ATOM 1535 N N . LEU A 1 209 ? -23.926 9.821 5.983 1.00 96.12 209 LEU A N 1
ATOM 1536 C CA . LEU A 1 209 ? -25.123 10.267 5.265 1.00 96.12 209 LEU A CA 1
ATOM 1537 C C . LEU A 1 209 ? -25.380 11.775 5.395 1.00 96.12 209 LEU A C 1
ATOM 1539 O O . LEU A 1 209 ? -26.287 12.306 4.754 1.00 96.12 209 LEU A O 1
ATOM 1543 N N . THR A 1 210 ? -24.580 12.497 6.184 1.00 96.12 210 THR A N 1
ATOM 1544 C CA . THR A 1 210 ? -24.707 13.955 6.276 1.00 96.12 210 THR A CA 1
ATOM 1545 C C . THR A 1 210 ? -24.017 14.652 5.098 1.00 96.12 210 THR A C 1
ATOM 1547 O O . THR A 1 210 ? -22.888 14.295 4.746 1.00 96.12 210 THR A O 1
ATOM 1550 N N . PRO A 1 211 ? -24.615 15.716 4.518 1.00 96.75 211 PRO A N 1
ATOM 1551 C CA . PRO A 1 211 ? -24.042 16.396 3.356 1.00 96.75 211 PRO A CA 1
ATOM 1552 C C . PRO A 1 211 ? -22.605 16.877 3.575 1.00 96.75 211 PRO A C 1
ATOM 1554 O O . PRO A 1 211 ? -21.763 16.707 2.701 1.00 96.75 211 PRO A O 1
ATOM 1557 N N . LYS A 1 212 ? -22.300 17.425 4.761 1.00 95.56 212 LYS A N 1
ATOM 1558 C CA . LYS A 1 212 ? -20.960 17.934 5.102 1.00 95.56 212 LYS A CA 1
ATOM 1559 C C . LYS A 1 212 ? -19.892 16.836 5.092 1.00 95.56 212 LYS A C 1
ATOM 1561 O O . LYS A 1 212 ? -18.782 17.083 4.631 1.00 95.56 212 LYS A O 1
ATOM 1566 N N . VAL A 1 213 ? -20.214 15.642 5.594 1.00 96.69 213 VAL A N 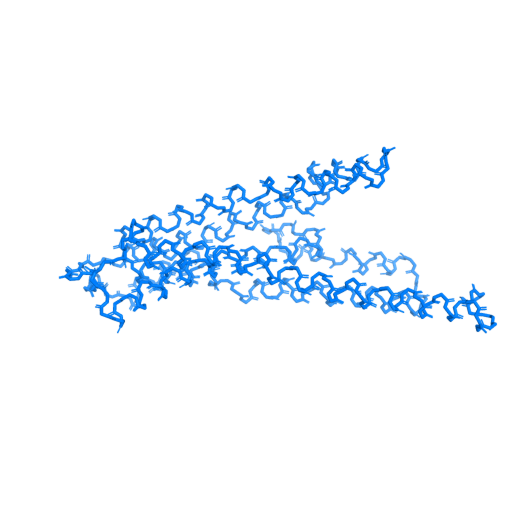1
ATOM 1567 C CA . VAL A 1 213 ? -19.275 14.511 5.622 1.00 96.69 213 VAL A CA 1
ATOM 1568 C C . VAL A 1 213 ? -19.151 13.896 4.232 1.00 96.69 213 VAL A C 1
ATOM 1570 O O . VAL A 1 213 ? -18.037 13.637 3.785 1.00 96.69 213 VAL A O 1
ATOM 1573 N N . PHE A 1 214 ? -20.263 13.730 3.513 1.00 96.94 214 PHE A N 1
ATOM 1574 C CA . PHE A 1 214 ? -20.260 13.091 2.200 1.00 96.94 214 PHE A CA 1
ATOM 1575 C C . PHE A 1 214 ? -19.490 13.896 1.141 1.00 96.94 214 PHE A C 1
ATOM 1577 O O . PHE A 1 214 ? -18.682 13.324 0.407 1.00 96.94 214 PHE A O 1
ATOM 1584 N N . ILE A 1 215 ? -19.654 15.228 1.095 1.00 97.81 215 ILE A N 1
ATOM 1585 C CA . ILE A 1 215 ? -18.848 16.074 0.193 1.00 97.81 215 ILE A CA 1
ATOM 1586 C C . ILE A 1 215 ? -17.357 15.997 0.543 1.00 97.81 215 ILE A C 1
ATOM 1588 O O . ILE A 1 215 ? -16.520 15.932 -0.354 1.00 97.81 215 ILE A O 1
ATOM 1592 N N . GLY A 1 216 ? -17.022 15.945 1.839 1.00 97.50 216 GLY A N 1
ATOM 1593 C CA . GLY A 1 216 ? -15.647 15.795 2.309 1.00 97.50 216 GLY A CA 1
ATOM 1594 C C . GLY A 1 216 ? -15.042 14.448 1.911 1.00 97.50 216 GLY A C 1
ATOM 1595 O O . GLY A 1 216 ? -13.894 14.403 1.478 1.00 97.50 216 GLY A O 1
ATOM 1596 N N . LEU A 1 217 ? -15.826 13.369 1.985 1.00 97.19 217 LEU A N 1
ATOM 1597 C CA . LEU A 1 217 ? -15.423 12.027 1.565 1.00 97.19 217 LEU A CA 1
ATOM 1598 C C . LEU A 1 217 ? -15.135 11.966 0.057 1.00 97.19 217 LEU A C 1
ATOM 1600 O O . LEU A 1 217 ? -14.089 11.453 -0.337 1.00 97.19 217 LEU A O 1
ATOM 1604 N N . LEU A 1 218 ? -16.021 12.521 -0.779 1.00 97.44 218 LEU A N 1
ATOM 1605 C CA . LEU A 1 218 ? -15.837 12.549 -2.236 1.00 97.44 218 LEU A CA 1
ATOM 1606 C C . LEU A 1 218 ? -14.626 13.391 -2.653 1.00 97.44 218 LEU A C 1
ATOM 1608 O O . LEU A 1 218 ? -13.797 12.929 -3.438 1.00 97.44 218 LEU A O 1
ATOM 1612 N N . VAL A 1 219 ? -14.499 14.608 -2.113 1.00 98.12 219 VAL A N 1
ATOM 1613 C CA . VAL A 1 219 ? -13.344 15.474 -2.395 1.00 98.12 219 VAL A CA 1
ATOM 1614 C C . VAL A 1 219 ? -12.060 14.811 -1.902 1.00 98.12 219 VAL A C 1
ATOM 1616 O O . VAL A 1 219 ? -11.086 14.753 -2.647 1.00 98.12 219 VAL A O 1
ATOM 1619 N N . GLY A 1 220 ? -12.071 14.243 -0.693 1.00 97.19 220 GLY A N 1
ATOM 1620 C CA . GLY A 1 220 ? -10.931 13.541 -0.106 1.00 97.19 220 GLY A CA 1
ATOM 1621 C C . GLY A 1 220 ? -10.463 12.340 -0.931 1.00 97.19 220 GLY A C 1
ATOM 1622 O O . GLY A 1 220 ? -9.263 12.186 -1.142 1.00 97.19 220 GLY A O 1
ATOM 1623 N N . ALA A 1 221 ? -11.388 11.531 -1.459 1.00 97.44 221 ALA A N 1
ATOM 1624 C CA . ALA A 1 221 ? -11.067 10.379 -2.308 1.00 97.44 221 ALA A CA 1
ATOM 1625 C C . ALA A 1 221 ? -10.454 10.772 -3.667 1.00 97.44 221 ALA A C 1
ATOM 1627 O O . ALA A 1 221 ? -9.708 9.991 -4.257 1.00 97.44 221 ALA A O 1
ATOM 1628 N N . MET A 1 222 ? -10.736 11.984 -4.156 1.00 98.25 222 MET A N 1
ATOM 1629 C CA . MET A 1 222 ? -10.167 12.517 -5.397 1.00 98.25 222 MET A CA 1
ATOM 1630 C C . MET A 1 222 ? -8.730 13.039 -5.214 1.00 98.25 222 MET A C 1
ATOM 1632 O O . MET A 1 222 ? -7.929 12.948 -6.147 1.00 98.25 222 MET A O 1
ATOM 1636 N N . LEU A 1 223 ? -8.360 13.522 -4.019 1.00 98.31 223 LEU A N 1
ATOM 1637 C CA . LEU A 1 223 ? -7.047 14.141 -3.767 1.00 98.31 223 LEU A CA 1
ATOM 1638 C C . LEU A 1 223 ? -5.839 13.277 -4.188 1.00 98.31 223 LEU A C 1
ATOM 1640 O O . LEU A 1 223 ? -4.935 13.834 -4.816 1.00 98.31 223 LEU A O 1
ATOM 1644 N N . PRO A 1 224 ? -5.788 11.950 -3.929 1.00 97.44 224 PRO A N 1
ATOM 1645 C CA . PRO A 1 224 ? -4.680 11.115 -4.393 1.00 97.44 224 PRO A CA 1
ATOM 1646 C C . PRO A 1 224 ? -4.536 11.098 -5.919 1.00 97.44 224 PRO A C 1
ATOM 1648 O O . PRO A 1 224 ? -3.419 11.173 -6.421 1.00 97.44 224 PRO A O 1
ATOM 1651 N N . TYR A 1 225 ? -5.646 11.081 -6.668 1.00 97.56 225 TYR A N 1
ATOM 1652 C CA . TYR A 1 225 ? -5.622 11.122 -8.135 1.00 97.56 225 TYR A CA 1
ATOM 1653 C C . TYR A 1 225 ? -5.101 12.460 -8.650 1.00 97.56 225 TYR A C 1
ATOM 1655 O O . TYR A 1 225 ? -4.296 12.497 -9.582 1.00 97.56 225 TYR A O 1
ATOM 1663 N N . TRP A 1 226 ? -5.517 13.564 -8.025 1.00 98.19 226 TRP A N 1
ATOM 1664 C CA . TRP A 1 226 ? -5.004 14.883 -8.378 1.00 98.19 226 TRP A CA 1
ATOM 1665 C C . TRP A 1 226 ? -3.501 14.995 -8.094 1.00 98.19 226 TRP A C 1
ATOM 1667 O O . TRP A 1 226 ? -2.739 15.464 -8.943 1.00 98.19 226 TRP A O 1
ATOM 1677 N N . PHE A 1 227 ? -3.048 14.484 -6.948 1.00 97.88 227 PHE A N 1
ATOM 1678 C CA . PHE A 1 227 ? -1.629 14.418 -6.612 1.00 97.88 227 PHE A CA 1
ATOM 1679 C C . PHE A 1 227 ? -0.829 13.567 -7.616 1.00 97.88 227 PHE A C 1
ATOM 1681 O O . PHE A 1 227 ? 0.224 13.997 -8.101 1.00 97.88 227 PHE A O 1
ATOM 1688 N N . SER A 1 228 ? -1.343 12.395 -8.001 1.00 97.25 228 SER A N 1
ATOM 1689 C CA . SER A 1 228 ? -0.736 11.551 -9.037 1.00 97.25 228 SER A CA 1
ATOM 1690 C C . SER A 1 228 ? -0.661 12.262 -10.389 1.00 97.25 228 SER A C 1
ATOM 1692 O O . SER A 1 228 ? 0.380 12.217 -11.039 1.00 97.25 228 SER A O 1
ATOM 1694 N N . ALA A 1 229 ? -1.705 12.989 -10.797 1.00 98.06 229 ALA A N 1
ATOM 1695 C CA . ALA A 1 229 ? -1.698 13.741 -12.051 1.00 98.06 229 ALA A CA 1
ATOM 1696 C C . ALA A 1 229 ? -0.605 14.827 -12.074 1.00 98.06 229 ALA A C 1
ATOM 1698 O O . ALA A 1 229 ? 0.110 14.967 -13.069 1.00 98.06 229 ALA A O 1
ATOM 1699 N N . MET A 1 230 ? -0.431 15.568 -10.971 1.00 97.81 230 MET A N 1
ATOM 1700 C CA . MET A 1 230 ? 0.614 16.595 -10.858 1.00 97.81 230 MET A CA 1
ATOM 1701 C C . MET A 1 230 ? 2.022 15.994 -10.925 1.00 97.81 230 MET A C 1
ATOM 1703 O O . MET A 1 230 ? 2.870 16.480 -11.678 1.00 97.81 230 MET A O 1
ATOM 1707 N N . THR A 1 231 ? 2.271 14.926 -10.165 1.00 97.75 231 THR A N 1
ATOM 1708 C CA . THR A 1 231 ? 3.588 14.274 -10.115 1.00 97.75 231 THR A CA 1
ATOM 1709 C C . THR A 1 231 ? 3.939 13.600 -11.445 1.00 97.75 231 THR A C 1
ATOM 1711 O O . THR A 1 231 ? 5.029 13.836 -11.967 1.00 97.75 231 THR A O 1
ATOM 1714 N N . MET A 1 232 ? 3.007 12.869 -12.070 1.00 96.56 232 MET A N 1
ATOM 1715 C CA . MET A 1 232 ? 3.221 12.234 -13.379 1.00 96.56 232 MET A CA 1
ATOM 1716 C C . MET A 1 232 ? 3.481 13.255 -14.491 1.00 96.56 232 MET A C 1
ATOM 1718 O O . MET A 1 232 ? 4.417 13.086 -15.273 1.00 96.56 232 MET A O 1
ATOM 1722 N N . LYS A 1 233 ? 2.710 14.352 -14.548 1.00 96.38 233 LYS A N 1
ATOM 1723 C CA . LYS A 1 233 ? 2.929 15.421 -15.538 1.00 96.38 233 LYS A CA 1
ATOM 1724 C C . LYS A 1 233 ? 4.291 16.097 -15.362 1.00 96.38 233 LYS A C 1
ATOM 1726 O O . LYS A 1 233 ? 4.949 16.423 -16.353 1.00 96.38 233 LYS A O 1
ATOM 1731 N N . SER A 1 234 ? 4.715 16.296 -14.114 1.00 97.50 234 SER A N 1
ATOM 1732 C CA . SER A 1 234 ? 6.011 16.905 -13.798 1.00 97.50 234 SER A CA 1
ATOM 1733 C C . SER A 1 234 ? 7.167 16.014 -14.258 1.00 97.50 234 SER A C 1
ATOM 1735 O O . SER A 1 234 ? 8.057 16.491 -14.962 1.00 97.50 234 SER A O 1
ATOM 1737 N N . VAL A 1 235 ? 7.108 14.709 -13.958 1.00 96.75 235 VAL A N 1
ATOM 1738 C CA . VAL A 1 235 ? 8.108 13.730 -14.418 1.00 96.75 235 VAL A CA 1
ATOM 1739 C C . VAL A 1 235 ? 8.122 13.629 -15.943 1.00 96.75 235 VAL A C 1
ATOM 1741 O O . VAL A 1 235 ? 9.195 13.685 -16.534 1.00 96.75 235 VAL A O 1
ATOM 1744 N N . GLY A 1 236 ? 6.959 13.559 -16.599 1.00 95.50 236 GLY A N 1
ATOM 1745 C CA . GLY A 1 236 ? 6.879 13.485 -18.062 1.00 95.50 236 GLY A CA 1
ATOM 1746 C C . GLY A 1 236 ? 7.491 14.704 -18.760 1.00 95.50 236 GLY A C 1
ATOM 1747 O O . GLY A 1 236 ? 8.229 14.558 -19.732 1.00 95.50 236 GLY A O 1
ATOM 1748 N N . SER A 1 237 ? 7.259 15.904 -18.220 1.00 96.38 237 SER A N 1
ATOM 1749 C CA . SER A 1 237 ? 7.847 17.144 -18.749 1.00 96.38 237 SER A CA 1
ATOM 1750 C C . SER A 1 237 ? 9.371 17.179 -18.586 1.00 96.38 237 SER A C 1
ATOM 1752 O O . SER A 1 237 ? 10.078 17.628 -19.486 1.00 96.38 237 SER A O 1
ATOM 1754 N N . ALA A 1 238 ? 9.890 16.705 -17.449 1.00 97.06 238 ALA A N 1
ATOM 1755 C CA . ALA A 1 238 ? 11.329 16.617 -17.207 1.00 97.06 238 ALA A CA 1
ATOM 1756 C C . ALA A 1 238 ? 11.998 15.542 -18.080 1.00 97.06 238 ALA A C 1
ATOM 1758 O O . ALA A 1 238 ? 13.052 15.794 -18.659 1.00 97.06 238 ALA A O 1
ATOM 1759 N N . ALA A 1 239 ? 11.363 14.376 -18.228 1.00 96.19 239 ALA A N 1
ATOM 1760 C CA . ALA A 1 239 ? 11.850 13.286 -19.066 1.00 96.19 239 ALA A CA 1
ATOM 1761 C C . ALA A 1 239 ? 11.942 13.697 -20.542 1.00 96.19 239 ALA A C 1
ATOM 1763 O O . ALA A 1 239 ? 12.940 13.399 -21.190 1.00 96.19 239 ALA A O 1
ATOM 1764 N N . LEU A 1 240 ? 10.954 14.436 -21.061 1.00 95.69 240 LEU A N 1
ATOM 1765 C CA . LEU A 1 240 ? 10.974 14.931 -22.441 1.00 95.69 240 LEU A CA 1
ATOM 1766 C C . LEU A 1 240 ? 12.182 15.846 -22.690 1.00 95.69 240 LEU A C 1
ATOM 1768 O O . LEU A 1 240 ? 12.929 15.622 -23.640 1.00 95.69 240 LEU A O 1
ATOM 1772 N N . LYS A 1 241 ? 12.438 16.800 -21.785 1.00 96.88 241 LYS A N 1
ATOM 1773 C CA . LYS A 1 241 ? 13.626 17.669 -21.854 1.00 96.88 241 LYS A CA 1
ATOM 1774 C C . LYS A 1 241 ? 14.934 16.884 -21.758 1.00 96.88 241 LYS A C 1
ATOM 1776 O O . LYS A 1 241 ? 15.887 17.198 -22.461 1.00 96.88 241 LYS A O 1
ATOM 1781 N N . MET A 1 242 ? 14.984 15.862 -20.902 1.00 96.44 242 MET A N 1
ATOM 1782 C CA . MET A 1 242 ? 16.163 15.002 -20.772 1.00 96.44 242 MET A CA 1
ATOM 1783 C C . MET A 1 242 ? 16.440 14.238 -22.072 1.00 96.44 242 MET A C 1
ATOM 1785 O O . MET A 1 242 ? 17.580 14.183 -22.518 1.00 96.44 242 MET A O 1
ATOM 1789 N N . VAL A 1 243 ? 15.403 13.697 -22.719 1.00 96.50 243 VAL A N 1
ATOM 1790 C CA . VAL A 1 243 ? 15.534 13.010 -24.014 1.00 96.50 243 VAL A CA 1
ATOM 1791 C C . VAL A 1 243 ? 16.039 13.961 -25.098 1.00 96.50 243 VAL A C 1
ATOM 1793 O O . VAL A 1 243 ? 16.902 13.578 -25.886 1.00 96.50 243 VAL A O 1
ATOM 1796 N N . GLU A 1 244 ? 15.528 15.192 -25.147 1.00 96.44 244 GLU A N 1
ATOM 1797 C CA . GLU A 1 244 ? 16.002 16.214 -26.087 1.00 96.44 244 GLU A CA 1
ATOM 1798 C C . GLU A 1 244 ? 17.475 16.567 -25.857 1.00 96.44 244 GLU A C 1
ATOM 1800 O O . GLU A 1 244 ? 18.241 16.624 -26.818 1.00 96.44 244 GLU A O 1
ATOM 1805 N N . GLU A 1 245 ? 17.895 16.733 -24.602 1.00 97.19 245 GLU A N 1
ATOM 1806 C CA . GLU A 1 245 ? 19.283 17.053 -24.262 1.00 97.19 245 GLU A CA 1
ATOM 1807 C C . GLU A 1 245 ? 20.241 15.896 -24.569 1.00 97.19 245 GLU A C 1
ATOM 1809 O O . GLU A 1 245 ? 21.281 16.108 -25.190 1.00 97.19 245 GLU A O 1
ATOM 1814 N N . VAL A 1 246 ? 19.874 14.658 -24.224 1.00 96.31 246 VAL A N 1
ATOM 1815 C CA . VAL A 1 246 ? 20.676 13.468 -24.553 1.00 96.31 246 VAL A CA 1
ATOM 1816 C C . VAL A 1 246 ? 20.808 13.311 -26.071 1.00 96.31 246 VAL A C 1
ATOM 1818 O O . VAL A 1 246 ? 21.907 13.100 -26.582 1.00 96.31 246 VAL A O 1
ATOM 1821 N N . ARG A 1 247 ? 19.715 13.502 -26.826 1.00 95.81 247 ARG A N 1
ATOM 1822 C CA . ARG A 1 247 ? 19.758 13.509 -28.299 1.00 95.81 247 ARG A CA 1
ATOM 1823 C C . ARG A 1 247 ? 20.647 14.623 -28.839 1.00 95.81 247 ARG A C 1
ATOM 1825 O O . ARG A 1 247 ? 21.395 14.390 -29.783 1.00 95.81 247 ARG A O 1
ATOM 1832 N N . ARG A 1 248 ? 20.587 15.825 -28.259 1.00 97.38 248 ARG A N 1
ATOM 1833 C CA . ARG A 1 248 ? 21.454 16.942 -28.650 1.00 97.38 248 ARG A CA 1
ATOM 1834 C C . ARG A 1 248 ? 22.921 16.565 -28.464 1.00 97.38 248 ARG A C 1
ATOM 1836 O O . ARG A 1 248 ? 23.697 16.779 -29.389 1.00 97.38 248 ARG A O 1
ATOM 1843 N N . GLN A 1 249 ? 23.300 15.992 -27.322 1.00 96.31 249 GLN A N 1
ATOM 1844 C CA . GLN A 1 249 ? 24.686 15.592 -27.061 1.00 96.31 249 GLN A CA 1
ATOM 1845 C C . GLN A 1 249 ? 25.170 14.545 -28.069 1.00 96.31 249 GLN A C 1
ATOM 1847 O O . GLN A 1 249 ? 26.169 14.794 -28.741 1.00 96.31 249 GLN A O 1
ATOM 1852 N N . PHE A 1 250 ? 24.417 13.458 -28.275 1.00 95.69 250 PHE A N 1
ATOM 1853 C CA . PHE A 1 250 ? 24.786 12.416 -29.244 1.00 95.69 250 PHE A CA 1
ATOM 1854 C C . PHE A 1 250 ? 24.857 12.911 -30.694 1.00 95.69 250 PHE A C 1
ATOM 1856 O O . PHE A 1 250 ? 25.690 12.437 -31.459 1.00 95.69 250 PHE A O 1
ATOM 1863 N N . ASN A 1 251 ? 24.018 13.877 -31.079 1.00 94.62 251 ASN A N 1
ATOM 1864 C CA . ASN A 1 251 ? 23.991 14.390 -32.450 1.00 94.62 251 ASN A CA 1
ATOM 1865 C C . ASN A 1 251 ? 25.014 15.506 -32.719 1.00 94.62 251 ASN A C 1
ATOM 1867 O O . ASN A 1 251 ? 25.338 15.753 -33.878 1.00 94.62 251 ASN A O 1
ATOM 1871 N N . THR A 1 252 ? 25.457 16.239 -31.689 1.00 95.94 252 THR A N 1
ATOM 1872 C CA . THR A 1 252 ? 26.264 17.465 -31.870 1.00 95.94 252 THR A CA 1
ATOM 1873 C C . THR A 1 252 ? 27.692 17.374 -31.350 1.00 95.94 252 THR A C 1
ATOM 1875 O O . THR A 1 252 ? 28.512 18.175 -31.788 1.00 95.94 252 THR A O 1
ATOM 1878 N N . ILE A 1 253 ? 28.009 16.440 -30.446 1.00 95.06 253 ILE A N 1
ATOM 1879 C CA . ILE A 1 253 ? 29.361 16.258 -29.902 1.00 95.06 253 ILE A CA 1
ATOM 1880 C C . ILE A 1 253 ? 30.066 15.152 -30.705 1.00 95.06 253 ILE A C 1
ATOM 1882 O O . ILE A 1 253 ? 29.709 13.981 -30.557 1.00 95.06 253 ILE A O 1
ATOM 1886 N N . PRO A 1 254 ? 31.055 15.484 -31.560 1.00 92.94 254 PRO A N 1
ATOM 1887 C CA . PRO A 1 254 ? 31.762 14.483 -32.355 1.00 92.94 254 PRO A CA 1
ATOM 1888 C C . PRO A 1 254 ? 32.535 13.501 -31.465 1.00 92.94 254 PRO A C 1
ATOM 1890 O O . PRO A 1 254 ? 33.173 13.920 -30.501 1.00 92.94 254 PRO A O 1
ATOM 1893 N N . GLY A 1 255 ? 32.500 12.210 -31.809 1.00 90.06 255 GLY A N 1
ATOM 1894 C CA . GLY A 1 255 ? 33.217 11.141 -31.101 1.00 90.06 255 GLY A CA 1
ATOM 1895 C C . GLY A 1 255 ? 32.521 10.586 -29.852 1.00 90.06 255 GLY A C 1
ATOM 1896 O O . GLY A 1 255 ? 33.033 9.644 -29.263 1.00 90.06 255 GLY A O 1
ATOM 1897 N N . LEU A 1 256 ? 31.355 11.111 -29.448 1.00 89.12 256 LEU A N 1
ATOM 1898 C CA . LEU A 1 256 ? 30.662 10.664 -28.228 1.00 89.12 256 LEU A CA 1
ATOM 1899 C C . LEU A 1 256 ? 30.063 9.247 -28.333 1.00 89.12 256 LEU A C 1
ATOM 1901 O O . LEU A 1 256 ? 29.952 8.563 -27.325 1.00 89.12 256 LEU A O 1
ATOM 1905 N N . MET A 1 257 ? 29.656 8.820 -29.532 1.00 83.31 257 MET A N 1
ATOM 1906 C CA . MET A 1 257 ? 29.105 7.474 -29.783 1.00 83.31 257 MET A CA 1
ATOM 1907 C C . MET A 1 257 ? 30.191 6.413 -30.011 1.00 83.31 257 MET A C 1
ATOM 1909 O O . MET A 1 257 ? 29.880 5.225 -30.019 1.00 83.31 257 MET A O 1
ATOM 1913 N N . ASP A 1 258 ? 31.432 6.845 -30.251 1.00 77.38 258 ASP A N 1
ATOM 1914 C CA . ASP A 1 258 ? 32.559 5.976 -30.605 1.00 77.38 258 ASP A CA 1
ATOM 1915 C C . ASP A 1 258 ? 33.402 5.572 -29.373 1.00 77.38 258 ASP A C 1
ATOM 1917 O O . ASP A 1 258 ? 34.373 4.825 -29.518 1.00 77.38 258 ASP A O 1
ATOM 1921 N N . CYS A 1 259 ? 33.055 6.084 -28.183 1.00 57.72 259 CYS A N 1
ATOM 1922 C CA . CYS A 1 259 ? 33.640 5.755 -26.877 1.00 57.72 259 CYS A CA 1
ATOM 1923 C C . CYS A 1 259 ? 32.835 4.665 -26.166 1.00 57.72 259 CYS A C 1
ATOM 1925 O O . CYS A 1 259 ? 33.487 3.808 -25.531 1.00 57.72 259 CYS A O 1
#